Protein AF-0000000085153226 (afdb_homodimer)

Sequence (280 aa):
MKKEAVIQSPGSHDGCVVCGRNNPFSLGLQFYSTGAEGVEGSFVGGPHLQGYAGILHGGVISAVLDSAMVHCLLQRNIKAVTADLRVRFLHSIPCSSQVTIRAWLTCAVSTLYEVKAEAWVDGRRMAKAQAKFMQSEDVEMKKEAVIQSPGSHDGCVVCGRNNPFSLGLQFYSTGAEGVEGSFVGGPHLQGYAGILHGGVISAVLDSAMVHCLLQRNIKAVTADLRVRFLHSIPCSSQVTIRAWLTCAVSTLYEVKAEAWVDGRRMAKAQAKFMQSEDVE

Foldseek 3Di:
DPQADWQDDDPLCCCPQDCHVPHPNRQNWIWTDPDLWKIKTKGAFAQVQPDPGQFGDVVVVQVNQVVRQQSSQVSVVFHWDWDDKDKDFQATDGRGFIKMKMKGWDDDDPQKTKMKMFIDTPRDTGMIMITIIGGDPPRD/DPQADWQDDDPLCCCPQDCHVPHPNRQNWIWGDPDLWKIKTKGQFAQVQPDPGQFGDVVVVQVNQVVRQQSSQVSVVFHWDWDDKDKDFQATDGRGFIKMKMKGWDDDDPQKTKMKMFIDTPRDTGMIMITIIGGDPPRD

Radius of gyration: 17.61 Å; Cα contacts (8 Å, |Δi|>4): 777; chains: 2; bounding box: 39×53×43 Å

pLDDT: mean 95.32, std 8.75, range [38.5, 98.94]

Nearest PDB structures (foldseek):
  2ov9-assembly1_A  TM=8.738E-01  e=1.834E-08  Rhodococcus jostii RHA1
  2ov9-assembly2_D  TM=8.591E-01  e=1.457E-08  Rhodococcus jostii RHA1
  4zrb-assembly1_D  TM=9.465E-01  e=1.374E-07  Streptococcus pneumoniae TIGR4
  4xy6-assembly1_A  TM=9.403E-01  e=1.455E-07  Streptococcus pneumoniae TIGR4
  4xy5-assembly1_A  TM=9.430E-01  e=3.256E-07  Streptococcus pneumoniae TIGR4

InterPro domains:
  IPR006683 Thioesterase domain [PF03061] (54-125)
  IPR029069 HotDog domain superfamily [SSF54637] (12-135)
  IPR052365 THEM4/THEM5 acyl-CoA thioesterase [PTHR12418] (31-106)

Organism: Desulfotalea psychrophila (strain LSv54 / DSM 12343) (NCBI:txid177439)

Solvent-accessible surface area (backbone atoms only — not comparable to full-atom values): 13791 Å² total; per-residue (Å²): 123,83,81,44,63,70,54,76,72,59,76,27,31,31,39,5,29,50,52,6,83,71,22,94,73,23,70,55,44,57,42,22,38,70,55,95,42,25,25,36,33,57,50,65,54,34,66,65,45,8,29,44,60,61,23,44,18,67,25,56,55,48,26,54,44,50,50,39,33,50,48,35,35,38,71,70,74,42,52,61,44,70,39,34,42,35,40,38,43,72,48,88,46,52,11,84,37,58,37,38,37,40,14,33,62,75,43,78,54,94,56,39,34,34,31,32,26,39,34,30,45,92,90,38,77,28,31,39,36,43,33,36,28,35,58,36,89,80,71,84,124,84,86,46,61,70,54,75,73,57,77,28,31,31,39,5,30,51,51,6,81,72,23,93,72,23,70,54,43,56,42,22,42,70,55,95,42,27,25,36,31,55,51,66,54,34,65,64,44,8,29,44,59,60,23,44,19,68,24,55,56,48,26,54,43,50,49,39,34,49,46,35,35,39,72,70,74,42,51,62,44,69,38,34,41,35,38,38,43,73,45,89,46,52,12,84,37,59,38,38,38,39,13,32,62,76,44,79,54,93,56,39,33,33,30,32,24,38,33,30,43,93,90,36,78,28,32,39,35,41,32,35,29,35,60,37,87,80,70,84

Structure (mmCIF, N/CA/C/O backbone):
data_AF-0000000085153226-model_v1
#
loop_
_entity.id
_entity.type
_entity.pdbx_description
1 polymer 'Acyl-coenzyme A thioesterase THEM4'
#
loop_
_atom_site.group_PDB
_atom_site.id
_atom_site.type_symbol
_atom_site.label_atom_id
_atom_site.label_alt_id
_atom_site.label_comp_id
_atom_site.label_asym_id
_atom_site.label_entity_id
_atom_site.label_seq_id
_atom_site.pdbx_PDB_ins_code
_atom_site.Cartn_x
_atom_site.Cartn_y
_atom_site.Cartn_z
_atom_site.occupancy
_atom_site.B_iso_or_equiv
_atom_site.auth_seq_id
_atom_site.auth_comp_id
_atom_site.auth_asym_id
_atom_site.auth_atom_id
_atom_site.pdbx_PDB_model_num
ATOM 1 N N . MET A 1 1 ? -13.977 -24.734 -7.316 1 38.91 1 MET A N 1
ATOM 2 C CA . MET A 1 1 ? -12.844 -24.516 -8.211 1 38.91 1 MET A CA 1
ATOM 3 C C . MET A 1 1 ? -11.578 -25.156 -7.645 1 38.91 1 MET A C 1
ATOM 5 O O . MET A 1 1 ? -11.281 -25 -6.457 1 38.91 1 MET A O 1
ATOM 9 N N . LYS A 1 2 ? -11.109 -26.219 -8.211 1 46.66 2 LYS A N 1
ATOM 10 C CA . LYS A 1 2 ? -10.062 -27.078 -7.652 1 46.66 2 LYS A CA 1
ATOM 11 C C . LYS A 1 2 ? -8.93 -26.234 -7.066 1 46.66 2 LYS A C 1
ATOM 13 O O . LYS A 1 2 ? -8.352 -25.391 -7.754 1 46.66 2 LYS A O 1
ATOM 18 N N . LYS A 1 3 ? -9.008 -25.781 -5.863 1 52.72 3 LYS A N 1
ATOM 19 C CA . LYS A 1 3 ? -7.957 -25.047 -5.148 1 52.72 3 LYS A CA 1
ATOM 20 C C . LYS A 1 3 ? -6.59 -25.688 -5.391 1 52.72 3 LYS A C 1
ATOM 22 O O . LYS A 1 3 ? -6.34 -26.812 -4.969 1 52.72 3 LYS A O 1
ATOM 27 N N . GLU A 1 4 ? -5.918 -25.375 -6.734 1 64.19 4 GLU A N 1
ATOM 28 C CA . GLU A 1 4 ? -4.594 -25.875 -7.078 1 64.19 4 GLU A CA 1
ATOM 29 C C . GLU A 1 4 ? -3.584 -25.578 -5.973 1 64.19 4 GLU A C 1
ATOM 31 O O . GLU A 1 4 ? -3.926 -24.953 -4.969 1 64.19 4 GLU A O 1
ATOM 36 N N . ALA A 1 5 ? -2.281 -26.031 -6.223 1 83.56 5 ALA A N 1
ATOM 37 C CA . ALA A 1 5 ? -1.059 -26.109 -5.426 1 83.56 5 ALA A CA 1
ATOM 38 C C . ALA A 1 5 ? -0.642 -24.719 -4.934 1 83.56 5 ALA A C 1
ATOM 40 O O . ALA A 1 5 ? -0.775 -23.734 -5.66 1 83.56 5 ALA A O 1
ATOM 41 N N . VAL A 1 6 ? -0.486 -24.641 -3.639 1 91.94 6 VAL A N 1
ATOM 42 C CA . VAL A 1 6 ? 0.102 -23.438 -3.059 1 91.94 6 VAL A CA 1
ATOM 43 C C . VAL A 1 6 ? 1.357 -23.047 -3.836 1 91.94 6 VAL A C 1
ATOM 45 O O . VAL A 1 6 ? 2.17 -23.906 -4.188 1 91.94 6 VAL A O 1
ATOM 48 N N . ILE A 1 7 ? 1.417 -21.812 -4.199 1 94 7 ILE A N 1
ATOM 49 C CA . ILE A 1 7 ? 2.625 -21.297 -4.84 1 94 7 ILE A CA 1
ATOM 50 C C . ILE A 1 7 ? 3.73 -21.141 -3.799 1 94 7 ILE A C 1
ATOM 52 O O . ILE A 1 7 ? 3.549 -20.453 -2.787 1 94 7 ILE A O 1
ATOM 56 N N . GLN A 1 8 ? 4.855 -21.703 -4.066 1 90.06 8 GLN A N 1
ATOM 57 C CA . GLN A 1 8 ? 5.988 -21.594 -3.148 1 90.06 8 GLN A CA 1
ATOM 58 C C . GLN A 1 8 ? 6.801 -20.328 -3.43 1 90.06 8 GLN A C 1
ATOM 60 O O . GLN A 1 8 ? 7.375 -20.188 -4.512 1 90.06 8 GLN A O 1
ATOM 65 N N . SER A 1 9 ? 6.789 -19.484 -2.438 1 91.31 9 SER A N 1
ATOM 66 C CA . SER A 1 9 ? 7.641 -18.312 -2.574 1 91.31 9 SER A CA 1
ATOM 67 C C . SER A 1 9 ? 9.102 -18.656 -2.287 1 91.31 9 SER A C 1
ATOM 69 O O . SER A 1 9 ? 9.391 -19.531 -1.473 1 91.31 9 SER A O 1
ATOM 71 N N . PRO A 1 10 ? 9.992 -18.031 -3.002 1 93 10 PRO A N 1
ATOM 72 C CA . PRO A 1 10 ? 11.406 -18.297 -2.727 1 93 10 PRO A CA 1
ATOM 73 C C . PRO A 1 10 ? 11.812 -17.875 -1.315 1 93 10 PRO A C 1
ATOM 75 O O . PRO A 1 10 ? 11.055 -17.188 -0.624 1 93 10 PRO A O 1
ATOM 78 N N . GLY A 1 11 ? 13.016 -18.312 -0.949 1 94.62 11 GLY A N 1
ATOM 79 C CA . GLY A 1 11 ? 13.539 -18 0.367 1 94.62 11 GLY A CA 1
ATOM 80 C C . GLY A 1 11 ? 13.625 -16.5 0.628 1 94.62 11 GLY A C 1
ATOM 81 O O . GLY A 1 11 ? 13.5 -16.062 1.771 1 94.62 11 GLY A O 1
ATOM 82 N N . SER A 1 12 ? 13.766 -15.766 -0.422 1 95.75 12 SER A N 1
ATOM 83 C CA . SER A 1 12 ? 13.891 -14.312 -0.309 1 95.75 12 SER A CA 1
ATOM 84 C C . SER A 1 12 ? 12.602 -13.688 0.226 1 95.75 12 SER A C 1
ATOM 86 O O . SER A 1 12 ? 12.594 -12.531 0.638 1 95.75 12 SER A O 1
ATOM 88 N N . HIS A 1 13 ? 11.516 -14.445 0.254 1 97.19 13 HIS A N 1
ATOM 89 C CA . HIS A 1 13 ? 10.25 -13.945 0.788 1 97.19 13 HIS A CA 1
ATOM 90 C C . HIS A 1 13 ? 9.992 -14.492 2.188 1 97.19 13 HIS A C 1
ATOM 92 O O . HIS A 1 13 ? 8.93 -14.258 2.766 1 97.19 13 HIS A O 1
ATOM 98 N N . ASP A 1 14 ? 10.93 -15.211 2.809 1 97.31 14 ASP A N 1
ATOM 99 C CA . ASP A 1 14 ? 10.703 -15.828 4.109 1 97.31 14 ASP A CA 1
ATOM 100 C C . ASP A 1 14 ? 10.336 -14.781 5.16 1 97.31 14 ASP A C 1
ATOM 102 O O . ASP A 1 14 ? 9.539 -15.055 6.062 1 97.31 14 ASP A O 1
ATOM 106 N N . GLY A 1 15 ? 10.875 -13.617 5.016 1 98 15 GLY A N 1
ATOM 107 C CA . GLY A 1 15 ? 10.609 -12.547 5.973 1 98 15 GLY A CA 1
ATOM 108 C C . GLY A 1 15 ? 9.594 -11.539 5.48 1 98 15 GLY A C 1
ATOM 109 O O . GLY A 1 15 ? 9.398 -10.5 6.102 1 98 15 GLY A O 1
ATOM 110 N N . CYS A 1 16 ? 8.883 -11.82 4.434 1 98.44 16 CYS A N 1
ATOM 111 C CA . CYS A 1 16 ? 7.957 -10.883 3.805 1 98.44 16 CYS A CA 1
ATOM 112 C C . CYS A 1 16 ? 6.801 -10.547 4.738 1 98.44 16 CYS A C 1
ATOM 114 O O . CYS A 1 16 ? 6.215 -11.438 5.355 1 98.44 16 CYS A O 1
ATOM 116 N N . VAL A 1 17 ? 6.414 -9.328 4.75 1 98.38 17 VAL A N 1
ATOM 117 C CA . VAL A 1 17 ? 5.387 -8.836 5.664 1 98.38 17 VAL A CA 1
ATOM 118 C C . VAL A 1 17 ? 4.016 -9.336 5.215 1 98.38 17 VAL A C 1
ATOM 120 O O . VAL A 1 17 ? 3.061 -9.336 5.996 1 98.38 17 VAL A O 1
ATOM 123 N N . VAL A 1 18 ? 3.867 -9.797 3.969 1 98.38 18 VAL A N 1
ATOM 124 C CA . VAL A 1 18 ? 2.557 -10.219 3.482 1 98.38 18 VAL A CA 1
ATOM 125 C C . VAL A 1 18 ? 2.488 -11.742 3.438 1 98.38 18 VAL A C 1
ATOM 127 O O . VAL A 1 18 ? 1.522 -12.344 3.918 1 98.38 18 VAL A O 1
ATOM 130 N N . CYS A 1 19 ? 3.588 -12.398 3.045 1 98.06 19 CYS A N 1
ATOM 131 C CA . CYS A 1 19 ? 3.494 -13.828 2.783 1 98.06 19 CYS A CA 1
ATOM 132 C C . CYS A 1 19 ? 4.578 -14.594 3.535 1 98.06 19 CYS A C 1
ATOM 134 O O . CYS A 1 19 ? 4.703 -15.805 3.389 1 98.06 19 CYS A O 1
ATOM 136 N N . GLY A 1 20 ? 5.34 -13.945 4.285 1 97.62 20 GLY A N 1
ATOM 137 C CA . GLY A 1 20 ? 6.516 -14.555 4.883 1 97.62 20 GLY A CA 1
ATOM 138 C C . GLY A 1 20 ? 6.184 -15.641 5.891 1 97.62 20 GLY A C 1
ATOM 139 O O . GLY A 1 20 ? 5.297 -15.461 6.727 1 97.62 20 GLY A O 1
ATOM 140 N N . ARG A 1 21 ? 6.938 -16.703 5.82 1 95.56 21 ARG A N 1
ATOM 141 C CA . ARG A 1 21 ? 6.734 -17.828 6.719 1 95.56 21 ARG A CA 1
ATOM 142 C C . ARG A 1 21 ? 7.492 -17.641 8.023 1 95.56 21 ARG A C 1
ATOM 144 O O . ARG A 1 21 ? 7.145 -18.234 9.047 1 95.56 21 ARG A O 1
ATOM 151 N N . ASN A 1 22 ? 8.484 -16.781 8.008 1 96.69 22 ASN A N 1
ATOM 152 C CA . ASN A 1 22 ? 9.344 -16.594 9.172 1 96.69 22 ASN A CA 1
ATOM 153 C C . ASN A 1 22 ? 9.219 -15.188 9.742 1 96.69 22 ASN A C 1
ATOM 155 O O . ASN A 1 22 ? 10.117 -14.719 10.445 1 96.69 22 ASN A O 1
ATOM 159 N N . ASN A 1 23 ? 8.227 -14.508 9.383 1 97.44 23 ASN A N 1
ATOM 160 C CA . ASN A 1 23 ? 7.934 -13.18 9.898 1 97.44 23 ASN A CA 1
ATOM 161 C C . ASN A 1 23 ? 6.719 -13.188 10.82 1 97.44 23 ASN A C 1
ATOM 163 O O . ASN A 1 23 ? 5.59 -13.375 10.367 1 97.44 23 ASN A O 1
ATOM 167 N N . PRO A 1 24 ? 6.918 -12.984 12.102 1 95.25 24 PRO A N 1
ATOM 168 C CA . PRO A 1 24 ? 5.785 -13.047 13.023 1 95.25 24 PRO A CA 1
ATOM 169 C C . PRO A 1 24 ? 4.77 -11.93 12.789 1 95.25 24 PRO A C 1
ATOM 171 O O . PRO A 1 24 ? 3.625 -12.031 13.234 1 95.25 24 PRO A O 1
ATOM 174 N N . PHE A 1 25 ? 5.102 -10.93 12.016 1 94.25 25 PHE A N 1
ATOM 175 C CA . PHE A 1 25 ? 4.203 -9.812 11.758 1 94.25 25 PHE A CA 1
ATOM 176 C C . PHE A 1 25 ? 3.564 -9.945 10.383 1 94.25 25 PHE A C 1
ATOM 178 O O . PHE A 1 25 ? 2.812 -9.062 9.953 1 94.25 25 PHE A O 1
ATOM 185 N N . SER A 1 26 ? 3.906 -11.086 9.727 1 97.62 26 SER A N 1
ATOM 186 C CA . SER A 1 26 ? 3.367 -11.305 8.383 1 97.62 2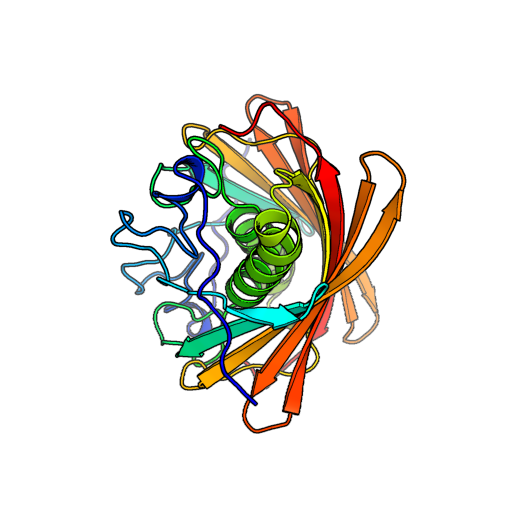6 SER A CA 1
ATOM 187 C C . SER A 1 26 ? 1.862 -11.539 8.43 1 97.62 26 SER A C 1
ATOM 189 O O . SER A 1 26 ? 1.341 -12.094 9.398 1 97.62 26 SER A O 1
ATOM 191 N N . LEU A 1 27 ? 1.196 -11.102 7.363 1 96.62 27 LEU A N 1
ATOM 192 C CA . LEU A 1 27 ? -0.212 -11.453 7.211 1 96.62 27 LEU A CA 1
ATOM 193 C C . LEU A 1 27 ? -0.374 -12.953 6.973 1 96.62 27 LEU A C 1
ATOM 195 O O . LEU A 1 27 ? -1.479 -13.484 7.098 1 96.62 27 LEU A O 1
ATOM 199 N N . GLY A 1 28 ? 0.718 -13.617 6.566 1 95.81 28 GLY A N 1
ATOM 200 C CA . GLY A 1 28 ? 0.7 -15.055 6.363 1 95.81 28 GLY A CA 1
ATOM 201 C C . GLY A 1 28 ? -0.128 -15.477 5.168 1 95.81 28 GLY A C 1
ATOM 202 O O . GLY A 1 28 ? -0.647 -16.594 5.129 1 95.81 28 GLY A O 1
ATOM 203 N N . LEU A 1 29 ? -0.244 -14.625 4.215 1 97.06 29 LEU A N 1
ATOM 204 C CA . LEU A 1 29 ? -1.081 -14.914 3.057 1 97.06 29 LEU A CA 1
ATOM 205 C C . LEU A 1 29 ? -0.446 -15.992 2.182 1 97.06 29 LEU A C 1
ATOM 207 O O . LEU A 1 29 ? 0.767 -15.977 1.957 1 97.06 29 LEU A O 1
ATOM 211 N N . GLN A 1 30 ? -1.273 -16.875 1.833 1 97.19 30 GLN A N 1
ATOM 212 C CA . GLN A 1 30 ? -0.892 -17.891 0.851 1 97.19 30 GLN A CA 1
ATOM 213 C C . GLN A 1 30 ? -1.653 -17.703 -0.458 1 97.19 30 GLN A C 1
ATOM 215 O O . GLN A 1 30 ? -2.842 -17.375 -0.449 1 97.19 30 GLN A O 1
ATOM 220 N N . PHE A 1 31 ? -0.925 -17.922 -1.526 1 97.81 31 PHE A N 1
ATOM 221 C CA . PHE A 1 31 ? -1.547 -17.812 -2.84 1 97.81 31 PHE A CA 1
ATOM 222 C C . PHE A 1 31 ? -1.532 -19.156 -3.559 1 97.81 31 PHE A C 1
ATOM 224 O O . PHE A 1 31 ? -0.567 -19.922 -3.447 1 97.81 31 PHE A O 1
ATOM 231 N N . TYR A 1 32 ? -2.615 -19.344 -4.277 1 97.88 32 TYR A N 1
ATOM 232 C CA . TYR A 1 32 ? -2.82 -20.594 -5.012 1 97.88 32 TYR A CA 1
ATOM 233 C C . TYR A 1 32 ? -2.934 -20.328 -6.508 1 97.88 32 TYR A C 1
ATOM 235 O O . TYR A 1 32 ? -3.555 -19.344 -6.926 1 97.88 32 TYR A O 1
ATOM 243 N N . SER A 1 33 ? -2.396 -21.312 -7.223 1 97.19 33 SER A N 1
ATOM 244 C CA . SER A 1 33 ? -2.516 -21.203 -8.672 1 97.19 33 SER A CA 1
ATOM 245 C C . SER A 1 33 ? -3.947 -21.453 -9.133 1 97.19 33 SER A C 1
ATOM 247 O O . SER A 1 33 ? -4.598 -22.391 -8.656 1 97.19 33 SER A O 1
ATOM 249 N N . THR A 1 34 ? -4.469 -20.562 -10.023 1 95.5 34 THR A N 1
ATOM 250 C CA . THR A 1 34 ? -5.789 -20.766 -10.609 1 95.5 34 THR A CA 1
ATOM 251 C C . THR A 1 34 ? -5.672 -21.062 -12.109 1 95.5 34 THR A C 1
ATOM 253 O O . THR A 1 34 ? -6.641 -20.906 -12.852 1 95.5 34 THR A O 1
ATOM 256 N N . GLY A 1 35 ? -4.637 -21.5 -12.523 1 89.06 35 GLY A N 1
ATOM 257 C CA . GLY A 1 35 ? -4.25 -21.734 -13.906 1 89.06 35 GLY A CA 1
ATOM 258 C C . GLY A 1 35 ? -2.926 -21.094 -14.273 1 89.06 35 GLY A C 1
ATOM 259 O O . GLY A 1 35 ? -2.24 -20.531 -13.406 1 89.06 35 GLY A O 1
ATOM 260 N N . ALA A 1 36 ? -2.607 -21.062 -15.547 1 80.94 36 ALA A N 1
ATOM 261 C CA . ALA A 1 36 ? -1.276 -20.656 -15.984 1 80.94 36 ALA A CA 1
ATOM 262 C C . ALA A 1 36 ? -1.043 -19.172 -15.703 1 80.94 36 ALA A C 1
ATOM 264 O O . ALA A 1 36 ? 0.092 -18.75 -15.461 1 80.94 36 ALA A O 1
ATOM 265 N N . GLU A 1 37 ? -2.123 -18.406 -15.594 1 86.88 37 GLU A N 1
ATOM 266 C CA . GLU A 1 37 ? -1.862 -16.969 -15.531 1 86.88 37 GLU A CA 1
ATOM 267 C C . GLU A 1 37 ? -2.371 -16.375 -14.219 1 86.88 37 GLU A C 1
ATOM 269 O O . GLU A 1 37 ? -2.135 -15.195 -13.938 1 86.88 37 GLU A O 1
ATOM 274 N N . GLY A 1 38 ? -3.031 -17.219 -13.445 1 96.06 38 GLY A N 1
ATOM 275 C CA . GLY A 1 38 ? -3.756 -16.578 -12.367 1 96.06 38 GLY A CA 1
ATOM 276 C C . GLY A 1 38 ? -3.422 -17.141 -11 1 96.06 38 GLY A C 1
ATOM 277 O O . GLY A 1 38 ? -2.918 -18.266 -10.891 1 96.06 38 GLY A O 1
ATOM 278 N N . VAL A 1 39 ? -3.625 -16.312 -9.961 1 98.19 39 VAL A N 1
ATOM 279 C CA . VAL A 1 39 ? -3.48 -16.75 -8.57 1 98.19 39 VAL A CA 1
ATOM 280 C C . VAL A 1 39 ? -4.648 -16.219 -7.742 1 98.19 39 VAL A C 1
ATOM 282 O O . VAL A 1 39 ? -5.34 -15.281 -8.156 1 98.19 39 VAL A O 1
ATOM 285 N N . GLU A 1 40 ? -4.82 -16.875 -6.652 1 98.44 40 GLU A N 1
ATOM 286 C CA . GLU A 1 40 ? -5.848 -16.453 -5.707 1 98.44 40 GLU A CA 1
ATOM 287 C C . GLU A 1 40 ? -5.398 -16.672 -4.266 1 98.44 40 GLU A C 1
ATOM 289 O O . GLU A 1 40 ? -4.68 -17.641 -3.977 1 98.44 40 GLU A O 1
ATOM 294 N N . GLY A 1 41 ? -5.727 -15.812 -3.414 1 98.12 41 GLY A N 1
ATOM 295 C CA . GLY A 1 41 ? -5.543 -15.914 -1.975 1 98.12 41 GLY A CA 1
ATOM 296 C C . GLY A 1 41 ? -6.645 -15.227 -1.185 1 98.12 41 GLY A C 1
ATOM 297 O O . GLY A 1 41 ? -7.504 -14.562 -1.761 1 98.12 41 GLY A O 1
ATOM 298 N N . SER A 1 42 ? -6.629 -15.484 0.113 1 98.06 42 SER A N 1
ATOM 299 C CA . SER A 1 42 ? -7.609 -14.828 0.973 1 98.06 42 SER A CA 1
ATOM 300 C C . SER A 1 42 ? -7.039 -14.57 2.363 1 98.06 42 SER A C 1
ATOM 302 O O . SER A 1 42 ? -6.078 -15.227 2.779 1 98.06 42 SER A O 1
ATOM 304 N N . PHE A 1 43 ? -7.598 -13.555 2.986 1 97.69 43 PHE A N 1
ATOM 305 C CA . PHE A 1 43 ? -7.25 -13.258 4.371 1 97.69 43 PHE A CA 1
ATOM 306 C C . PHE A 1 43 ? -8.422 -12.609 5.098 1 97.69 43 PHE A C 1
ATOM 308 O O . PHE A 1 43 ? -9.359 -12.125 4.461 1 97.69 43 PHE A O 1
ATOM 315 N N . VAL A 1 44 ? -8.398 -12.656 6.367 1 97 44 VAL A N 1
ATOM 316 C CA . VAL A 1 44 ? -9.352 -11.945 7.211 1 97 44 VAL A CA 1
ATOM 317 C C . VAL A 1 44 ? -8.703 -10.672 7.75 1 97 44 VAL A C 1
ATOM 319 O O . VAL A 1 44 ? -7.602 -10.711 8.297 1 97 44 VAL A O 1
ATOM 322 N N . GLY A 1 45 ? -9.453 -9.633 7.527 1 96.5 45 GLY A N 1
ATOM 323 C CA . GLY A 1 45 ? -8.93 -8.391 8.07 1 96.5 45 GLY A CA 1
ATOM 324 C C . GLY A 1 45 ? -8.82 -8.398 9.586 1 96.5 45 GLY A C 1
ATOM 325 O O . GLY A 1 45 ? -8.68 -9.461 10.195 1 96.5 45 GLY A O 1
ATOM 326 N N . GLY A 1 46 ? -8.719 -7.281 10.172 1 96.75 46 GLY A N 1
ATOM 327 C CA . GLY A 1 46 ? -8.609 -7.062 11.609 1 96.75 46 GLY A CA 1
ATOM 328 C C . GLY A 1 46 ? -8.43 -5.605 11.977 1 96.75 46 GLY A C 1
ATOM 329 O O . GLY A 1 46 ? -7.949 -4.809 11.172 1 96.75 46 GLY A O 1
ATOM 330 N N . PRO A 1 47 ? -8.836 -5.297 13.227 1 96.88 47 PRO A N 1
ATOM 331 C CA . PRO A 1 47 ? -8.734 -3.898 13.641 1 96.88 47 PRO A CA 1
ATOM 332 C C . PRO A 1 47 ? -7.305 -3.373 13.609 1 96.88 47 PRO A C 1
ATOM 334 O O . PRO A 1 47 ? -7.086 -2.17 13.438 1 96.88 47 PRO A O 1
ATOM 337 N N . HIS A 1 48 ? -6.367 -4.289 13.703 1 97 48 HIS A N 1
ATOM 338 C CA . HIS A 1 48 ? -4.969 -3.885 13.727 1 97 48 HIS A CA 1
ATOM 339 C C . HIS A 1 48 ? -4.5 -3.455 12.336 1 97 48 HIS A C 1
ATOM 341 O O . HIS A 1 48 ? -3.391 -2.941 12.188 1 97 48 HIS A O 1
ATOM 347 N N . LEU A 1 49 ? -5.316 -3.641 11.32 1 98.25 49 LEU A N 1
ATOM 348 C CA . LEU A 1 49 ? -4.973 -3.312 9.945 1 98.25 49 LEU A CA 1
ATOM 349 C C . LEU A 1 49 ? -5.77 -2.109 9.453 1 98.25 49 LEU A C 1
ATOM 351 O O . LEU A 1 49 ? -5.758 -1.792 8.258 1 98.25 49 LEU A O 1
ATOM 355 N N . GLN A 1 50 ? -6.465 -1.407 10.375 1 98.25 50 GLN A N 1
ATOM 356 C CA . GLN A 1 50 ? -7.406 -0.366 9.977 1 98.25 50 GLN A CA 1
ATOM 357 C C . GLN A 1 50 ? -6.68 0.94 9.664 1 98.25 50 GLN A C 1
ATOM 359 O O . GLN A 1 50 ? -5.555 1.152 10.109 1 98.25 50 GLN A O 1
ATOM 364 N N . GLY A 1 51 ? -7.309 1.721 8.727 1 97.75 51 GLY A N 1
ATOM 365 C CA . GLY A 1 51 ? -7 3.133 8.57 1 97.75 51 GLY A CA 1
ATOM 366 C C . GLY A 1 51 ? -7.898 4.035 9.391 1 97.75 51 GLY A C 1
ATOM 367 O O . GLY A 1 51 ? -7.555 4.41 10.516 1 97.75 51 GLY A O 1
ATOM 368 N N . TYR A 1 52 ? -9.062 4.289 8.867 1 97.44 52 TYR A N 1
ATOM 369 C CA . TYR A 1 52 ? -10.141 4.828 9.688 1 97.44 52 TYR A CA 1
ATOM 370 C C . TYR A 1 52 ? -10.781 3.734 10.539 1 97.44 52 TYR A C 1
ATOM 372 O O . TYR A 1 52 ? -10.609 2.545 10.258 1 97.44 52 TYR A O 1
ATOM 380 N N . ALA A 1 53 ? -11.5 4.125 11.516 1 96.69 53 ALA A N 1
ATOM 381 C CA . ALA A 1 53 ? -12.125 3.178 12.438 1 96.69 53 ALA A CA 1
ATOM 382 C C . ALA A 1 53 ? -13 2.178 11.68 1 96.69 53 ALA A C 1
ATOM 384 O O . ALA A 1 53 ? -13.938 2.566 10.984 1 96.69 53 ALA A O 1
ATOM 385 N N . GLY A 1 54 ? -12.57 0.955 11.734 1 97 54 GLY A N 1
ATOM 386 C CA . GLY A 1 54 ? -13.398 -0.134 11.25 1 97 54 GLY A CA 1
ATOM 387 C C . GLY A 1 54 ? -13.172 -0.444 9.781 1 97 54 GLY A C 1
ATOM 388 O O . GLY A 1 54 ? -13.742 -1.4 9.25 1 97 54 GLY A O 1
ATOM 389 N N . ILE A 1 55 ? -12.32 0.327 9.133 1 97.25 55 ILE A N 1
ATOM 390 C CA . ILE A 1 55 ? -12.086 0.175 7.699 1 97.25 55 ILE A CA 1
ATOM 391 C C . ILE A 1 55 ? -10.609 -0.156 7.453 1 97.25 55 ILE A C 1
ATOM 393 O O . ILE A 1 55 ? -9.727 0.465 8.047 1 97.25 55 ILE A O 1
ATOM 397 N N . LEU A 1 56 ? -10.391 -1.167 6.547 1 98.31 56 LEU A N 1
ATOM 398 C CA . LEU A 1 56 ? -9.008 -1.526 6.234 1 98.31 56 LEU A CA 1
ATOM 399 C C . LEU A 1 56 ? -8.258 -0.34 5.637 1 98.31 56 LEU A C 1
ATOM 401 O O . LEU A 1 56 ? -8.812 0.395 4.812 1 98.31 56 LEU A O 1
ATOM 405 N N . HIS A 1 57 ? -7.043 -0.17 6.074 1 98.56 57 HIS A N 1
ATOM 406 C CA . HIS A 1 57 ? -6.199 0.854 5.465 1 98.56 57 HIS A CA 1
ATOM 407 C C . HIS A 1 57 ? -5.977 0.573 3.982 1 98.56 57 HIS A C 1
ATOM 409 O O . HIS A 1 57 ? -5.672 -0.559 3.602 1 98.56 57 HIS A O 1
ATOM 415 N N . GLY A 1 58 ? -6.039 1.582 3.146 1 97.94 58 GLY A N 1
ATOM 416 C CA . GLY A 1 58 ? -5.777 1.417 1.726 1 97.94 58 GLY A CA 1
ATOM 417 C C . GLY A 1 58 ? -4.41 0.829 1.436 1 97.94 58 GLY A C 1
ATOM 418 O O . GLY A 1 58 ? -4.23 0.12 0.443 1 97.94 58 GLY A O 1
ATOM 419 N N . GLY A 1 59 ? -3.455 1.142 2.264 1 98.06 59 GLY A N 1
ATOM 420 C CA . GLY A 1 59 ? -2.119 0.583 2.129 1 98.06 59 GLY A CA 1
ATOM 421 C C . GLY A 1 59 ? -2.08 -0.923 2.312 1 98.06 59 GLY A C 1
ATOM 422 O O . GLY A 1 59 ? -1.291 -1.612 1.664 1 98.06 59 GLY A O 1
ATOM 423 N N . VAL A 1 60 ? -2.885 -1.437 3.211 1 98.19 60 VAL A N 1
ATOM 424 C CA . VAL A 1 60 ? -2.984 -2.879 3.414 1 98.19 60 VAL A CA 1
ATOM 425 C C . VAL A 1 60 ? -3.562 -3.537 2.164 1 98.19 60 VAL A C 1
ATOM 427 O O . VAL A 1 60 ? -3.023 -4.531 1.673 1 98.19 60 VAL A O 1
ATOM 430 N N . ILE A 1 61 ? -4.621 -2.943 1.649 1 98.75 61 ILE A N 1
ATOM 431 C CA . ILE A 1 61 ? -5.242 -3.441 0.428 1 98.75 61 ILE A CA 1
ATOM 432 C C . ILE A 1 61 ? -4.23 -3.414 -0.716 1 98.75 61 ILE A C 1
ATOM 434 O O . ILE A 1 61 ? -4.098 -4.391 -1.457 1 98.75 61 ILE A O 1
ATOM 438 N N . SER A 1 62 ? -3.479 -2.33 -0.842 1 98.88 62 SER A N 1
ATOM 439 C CA . SER A 1 62 ? -2.451 -2.201 -1.872 1 98.88 62 SER A CA 1
ATOM 440 C C . SER A 1 62 ? -1.389 -3.285 -1.731 1 98.88 62 SER A C 1
ATOM 442 O O . SER A 1 62 ? -0.959 -3.873 -2.727 1 98.88 62 SER A O 1
ATOM 444 N N . ALA A 1 63 ? -0.973 -3.549 -0.507 1 98.75 63 ALA A N 1
ATOM 445 C CA . ALA A 1 63 ? 0.078 -4.527 -0.244 1 98.75 63 ALA A CA 1
ATOM 446 C C . ALA A 1 63 ? -0.358 -5.93 -0.667 1 98.75 63 ALA A C 1
ATOM 448 O O . ALA A 1 63 ? 0.412 -6.664 -1.29 1 98.75 63 ALA A O 1
ATOM 449 N N . VAL A 1 64 ? -1.593 -6.301 -0.332 1 98.75 64 VAL A N 1
ATOM 450 C CA . VAL A 1 64 ? -2.066 -7.648 -0.63 1 98.75 64 VAL A CA 1
ATOM 451 C C . VAL A 1 64 ? -2.275 -7.801 -2.135 1 98.75 64 VAL A C 1
ATOM 453 O O . VAL A 1 64 ? -1.97 -8.852 -2.707 1 98.75 64 VAL A O 1
ATOM 456 N N . LEU A 1 65 ? -2.785 -6.727 -2.771 1 98.88 65 LEU A N 1
ATOM 457 C CA . LEU A 1 65 ? -2.918 -6.746 -4.227 1 98.88 65 LEU A CA 1
ATOM 458 C C . LEU A 1 65 ? -1.557 -6.891 -4.895 1 98.88 65 LEU A C 1
ATOM 460 O O . LEU A 1 65 ? -1.393 -7.707 -5.809 1 98.88 65 LEU A O 1
ATOM 464 N N . ASP A 1 66 ? -0.61 -6.113 -4.445 1 98.88 66 ASP A N 1
ATOM 465 C CA . ASP A 1 66 ? 0.756 -6.188 -4.953 1 98.88 66 ASP A CA 1
ATOM 466 C C . ASP A 1 66 ? 1.326 -7.598 -4.789 1 98.88 66 ASP A C 1
ATOM 468 O O . ASP A 1 66 ? 1.907 -8.148 -5.723 1 98.88 66 ASP A O 1
ATOM 472 N N . SER A 1 67 ? 1.144 -8.172 -3.643 1 98.62 67 SER A N 1
ATOM 473 C CA . SER A 1 67 ? 1.662 -9.508 -3.355 1 98.62 67 SER A CA 1
ATOM 474 C C . SER A 1 67 ? 1.041 -10.555 -4.277 1 98.62 67 SER A C 1
ATOM 476 O O . SER A 1 67 ? 1.734 -11.445 -4.77 1 98.62 67 SER A O 1
ATOM 478 N N . ALA A 1 68 ? -0.289 -10.477 -4.508 1 98.62 68 ALA A N 1
ATOM 479 C CA . ALA A 1 68 ? -0.936 -11.406 -5.43 1 98.62 68 ALA A CA 1
ATOM 480 C C . ALA A 1 68 ? -0.332 -11.297 -6.828 1 98.62 68 ALA A C 1
ATOM 482 O O . ALA A 1 68 ? -0.063 -12.312 -7.473 1 98.62 68 ALA A O 1
ATOM 483 N N . MET A 1 69 ? -0.106 -10.078 -7.219 1 98.69 69 MET A N 1
ATOM 484 C CA . MET A 1 69 ? 0.426 -9.867 -8.562 1 98.69 69 MET A CA 1
ATOM 485 C C . MET A 1 69 ? 1.849 -10.406 -8.672 1 98.69 69 MET A C 1
ATOM 487 O O . MET A 1 69 ? 2.209 -11.008 -9.688 1 98.69 69 MET A O 1
ATOM 491 N N . VAL A 1 70 ? 2.674 -10.211 -7.66 1 97.81 70 VAL A N 1
ATOM 492 C CA . VAL A 1 70 ? 4.023 -10.758 -7.648 1 97.81 70 VAL A CA 1
ATOM 493 C C . VAL A 1 70 ? 3.965 -12.281 -7.734 1 97.81 70 VAL A C 1
ATOM 495 O O . VAL A 1 70 ? 4.777 -12.898 -8.422 1 97.81 70 VAL A O 1
ATOM 498 N N . HIS A 1 71 ? 3.008 -12.898 -7.09 1 97.81 71 HIS A N 1
ATOM 499 C CA . HIS A 1 71 ? 2.916 -14.352 -7.062 1 97.81 71 HIS A CA 1
ATOM 500 C C . HIS A 1 71 ? 2.496 -14.906 -8.422 1 97.81 71 HIS A C 1
ATOM 502 O O . HIS A 1 71 ? 2.758 -16.078 -8.727 1 97.81 71 HIS A O 1
ATOM 508 N N . CYS A 1 72 ? 1.8 -14.086 -9.25 1 97.25 72 CYS A N 1
ATOM 509 C CA . CYS A 1 72 ? 1.568 -14.477 -10.633 1 97.25 72 CYS A CA 1
ATOM 510 C C . CYS A 1 72 ? 2.885 -14.75 -11.352 1 97.25 72 CYS A C 1
ATOM 512 O O . CYS A 1 72 ? 2.969 -15.656 -12.18 1 97.25 72 CYS A O 1
ATOM 514 N N . LEU A 1 73 ? 3.832 -13.984 -10.977 1 96.94 73 LEU A N 1
ATOM 515 C CA . LEU A 1 73 ? 5.137 -14.102 -11.617 1 96.94 73 LEU A CA 1
ATOM 516 C C . LEU A 1 73 ? 5.973 -15.188 -10.953 1 96.94 73 LEU A C 1
ATOM 518 O O . LEU A 1 73 ? 6.652 -15.961 -11.633 1 96.94 73 LEU A O 1
ATOM 522 N N . LEU A 1 74 ? 5.863 -15.281 -9.633 1 95.75 74 LEU A N 1
ATOM 523 C CA . LEU A 1 74 ? 6.633 -16.281 -8.898 1 95.75 74 LEU A CA 1
ATOM 524 C C . LEU A 1 74 ? 6.242 -17.688 -9.328 1 95.75 74 LEU A C 1
ATOM 526 O O . LEU A 1 74 ? 7.094 -18.578 -9.391 1 95.75 74 LEU A O 1
ATOM 530 N N . GLN A 1 75 ? 4.98 -17.906 -9.648 1 95 75 GLN A N 1
ATOM 531 C CA . GLN A 1 75 ? 4.562 -19.25 -10.047 1 95 75 GLN A CA 1
ATOM 532 C C . GLN A 1 75 ? 5.195 -19.656 -11.375 1 95 75 GLN A C 1
ATOM 534 O O . GLN A 1 75 ? 5.203 -20.828 -11.734 1 95 75 GLN A O 1
ATOM 539 N N . ARG A 1 76 ? 5.746 -18.688 -12.031 1 93.69 76 ARG A N 1
ATOM 540 C CA . ARG A 1 76 ? 6.445 -18.922 -13.289 1 93.69 76 ARG A CA 1
ATOM 541 C C . ARG A 1 76 ? 7.957 -18.828 -13.102 1 93.69 76 ARG A C 1
ATOM 543 O O . ARG A 1 76 ? 8.703 -18.688 -14.07 1 93.69 76 ARG A O 1
ATOM 550 N N . ASN A 1 77 ? 8.367 -18.719 -11.867 1 93.62 77 ASN A N 1
ATOM 551 C CA . ASN A 1 77 ? 9.773 -18.625 -11.477 1 93.62 77 ASN A CA 1
ATOM 552 C C . ASN A 1 77 ? 10.398 -17.312 -11.938 1 93.62 77 ASN A C 1
ATOM 554 O O . ASN A 1 77 ? 11.562 -17.297 -12.344 1 93.62 77 ASN A O 1
ATOM 558 N N . ILE A 1 78 ? 9.594 -16.312 -12.016 1 95.25 78 ILE A N 1
ATOM 559 C CA . ILE A 1 78 ? 10.07 -14.984 -12.375 1 95.25 78 ILE A CA 1
ATOM 560 C C . ILE A 1 78 ? 10.148 -14.117 -11.125 1 95.25 78 ILE A C 1
ATOM 562 O O . ILE A 1 78 ? 9.141 -13.891 -10.453 1 95.25 78 ILE A O 1
ATOM 566 N N . LYS A 1 79 ? 11.336 -13.641 -10.781 1 96.5 79 LYS A N 1
ATOM 567 C CA . LYS A 1 79 ? 11.531 -12.641 -9.734 1 96.5 79 LYS A CA 1
ATOM 568 C C . LYS A 1 79 ? 11.508 -11.234 -10.312 1 96.5 79 LYS A C 1
ATOM 570 O O . LYS A 1 79 ? 12.203 -10.938 -11.281 1 96.5 79 LYS A O 1
ATOM 575 N N . ALA A 1 80 ? 10.68 -10.391 -9.75 1 97.12 80 ALA A N 1
ATOM 576 C CA . ALA A 1 80 ? 10.508 -9.047 -10.289 1 97.12 80 ALA A CA 1
ATOM 577 C C . ALA A 1 80 ? 10.227 -8.039 -9.18 1 97.12 80 ALA A C 1
ATOM 579 O O . ALA A 1 80 ? 9.82 -8.406 -8.086 1 97.12 80 ALA A O 1
ATOM 580 N N . VAL A 1 81 ? 10.531 -6.781 -9.445 1 97.25 81 VAL A N 1
ATOM 581 C CA . VAL A 1 81 ? 10.211 -5.68 -8.539 1 97.25 81 VAL A CA 1
ATOM 582 C C . VAL A 1 81 ? 9.141 -4.789 -9.164 1 97.25 81 VAL A C 1
ATOM 584 O O . VAL A 1 81 ? 9.047 -4.688 -10.391 1 97.25 81 VAL A O 1
ATOM 587 N N . THR A 1 82 ? 8.32 -4.285 -8.352 1 98.31 82 THR A N 1
ATOM 588 C CA . THR A 1 82 ? 7.254 -3.408 -8.82 1 98.31 82 THR A CA 1
ATOM 589 C C . THR A 1 82 ? 7.816 -2.064 -9.273 1 98.31 82 THR A C 1
ATOM 591 O O . THR A 1 82 ? 8.57 -1.423 -8.539 1 98.31 82 THR A O 1
ATOM 594 N N . ALA A 1 83 ? 7.473 -1.682 -10.453 1 98.69 83 ALA A N 1
ATOM 595 C CA . ALA A 1 83 ? 7.91 -0.396 -10.984 1 98.69 83 ALA A CA 1
ATOM 596 C C . ALA A 1 83 ? 6.797 0.644 -10.898 1 98.69 83 ALA A C 1
ATOM 598 O O . ALA A 1 83 ? 7.051 1.815 -10.617 1 98.69 83 ALA A O 1
ATOM 599 N N . ASP A 1 84 ? 5.594 0.242 -11.227 1 98.88 84 ASP A N 1
ATOM 600 C CA . ASP A 1 84 ? 4.402 1.084 -11.242 1 98.88 84 ASP A CA 1
ATOM 601 C C . ASP A 1 84 ? 3.188 0.327 -10.703 1 98.88 84 ASP A C 1
ATOM 603 O O . ASP A 1 84 ? 2.93 -0.808 -11.109 1 98.88 84 ASP A O 1
ATOM 607 N N . LEU A 1 85 ? 2.508 0.883 -9.758 1 98.94 85 LEU A N 1
ATOM 608 C CA . LEU A 1 85 ? 1.322 0.29 -9.148 1 98.94 85 LEU A CA 1
ATOM 609 C C . LEU A 1 85 ? 0.168 1.286 -9.117 1 98.94 85 LEU A C 1
ATOM 611 O O . LEU A 1 85 ? 0.314 2.398 -8.609 1 98.94 85 LEU A O 1
ATOM 615 N N . ARG A 1 86 ? -0.938 0.874 -9.711 1 98.94 86 ARG A N 1
ATOM 616 C CA . ARG A 1 86 ? -2.162 1.663 -9.609 1 98.94 86 ARG A CA 1
ATOM 617 C C . ARG A 1 86 ? -3.275 0.865 -8.945 1 98.94 86 ARG A C 1
ATOM 619 O O . ARG A 1 86 ? -3.559 -0.267 -9.336 1 98.94 86 ARG A O 1
ATOM 626 N N . VAL A 1 87 ? -3.869 1.456 -7.945 1 98.94 87 VAL A N 1
ATOM 627 C CA . VAL A 1 87 ? -4.98 0.833 -7.23 1 98.94 87 VAL A CA 1
ATOM 628 C C . VAL A 1 87 ? -6.199 1.755 -7.266 1 98.94 87 VAL A C 1
ATOM 630 O O . VAL A 1 87 ? -6.09 2.947 -6.973 1 98.94 87 VAL A O 1
ATOM 633 N N . ARG A 1 88 ? -7.258 1.23 -7.652 1 98.94 88 ARG A N 1
ATOM 634 C CA . ARG A 1 88 ? -8.547 1.898 -7.535 1 98.94 88 ARG A CA 1
ATOM 635 C C . ARG A 1 88 ? -9.383 1.285 -6.414 1 98.94 88 ARG A C 1
ATOM 637 O O . ARG A 1 88 ? -9.656 0.084 -6.422 1 98.94 88 ARG A O 1
ATOM 644 N N . PHE A 1 89 ? -9.711 2.127 -5.484 1 98.88 89 PHE A N 1
ATOM 645 C CA . PHE A 1 89 ? -10.547 1.714 -4.359 1 98.88 89 PHE A CA 1
ATOM 646 C C . PHE A 1 89 ? -12.016 2.021 -4.629 1 98.88 89 PHE A C 1
ATOM 648 O O . PHE A 1 89 ? -12.43 3.18 -4.57 1 98.88 89 PHE A O 1
ATOM 655 N N . LEU A 1 90 ? -12.75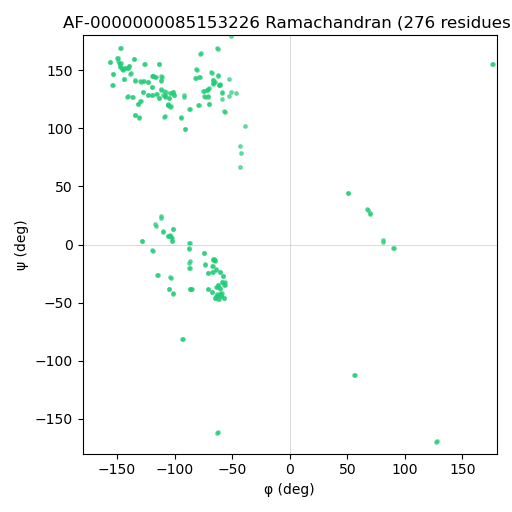 0.952 -4.844 1 98.69 90 LEU A N 1
ATOM 656 C CA . LEU A 1 90 ? -14.133 1.112 -5.281 1 98.69 90 LEU A CA 1
ATOM 657 C C . LEU A 1 90 ? -15.07 1.277 -4.086 1 98.69 90 LEU A C 1
ATOM 659 O O . LEU A 1 90 ? -16.031 2.039 -4.152 1 98.69 90 LEU A O 1
ATOM 663 N N . HIS A 1 91 ? -14.828 0.568 -3.027 1 98 91 HIS A N 1
ATOM 664 C CA . HIS A 1 91 ? -15.586 0.622 -1.782 1 98 91 HIS A CA 1
ATOM 665 C C . HIS A 1 91 ? -14.68 0.403 -0.576 1 98 91 HIS A C 1
ATOM 667 O O . HIS A 1 91 ? -13.641 -0.249 -0.686 1 98 91 HIS A O 1
ATOM 673 N N . SER A 1 92 ? -15.141 1.018 0.541 1 97.38 92 SER A N 1
ATOM 674 C CA . SER A 1 92 ? -14.422 0.732 1.778 1 97.38 92 SER A CA 1
ATOM 675 C C . SER A 1 92 ? -14.586 -0.725 2.193 1 97.38 92 SER A C 1
ATOM 677 O O . SER A 1 92 ? -15.672 -1.299 2.035 1 97.38 92 SER A O 1
ATOM 679 N N . ILE A 1 93 ? -13.531 -1.332 2.713 1 98.19 93 ILE A N 1
ATOM 680 C CA . ILE A 1 93 ? -13.594 -2.719 3.164 1 98.19 93 ILE A CA 1
ATOM 681 C C . ILE A 1 93 ? -13.609 -2.762 4.691 1 98.19 93 ILE A C 1
ATOM 683 O O . ILE A 1 93 ? -12.648 -2.336 5.34 1 98.19 93 ILE A O 1
ATOM 687 N N . PRO A 1 94 ? -14.625 -3.314 5.285 1 97.81 94 PRO 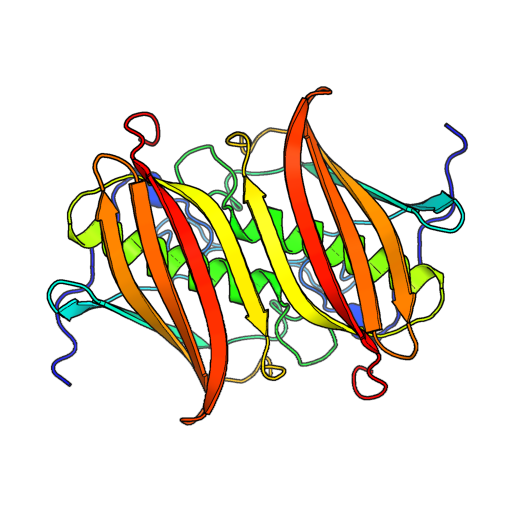A N 1
ATOM 688 C CA . PRO A 1 94 ? -14.633 -3.457 6.742 1 97.81 94 PRO A CA 1
ATOM 689 C C . PRO A 1 94 ? -13.508 -4.352 7.254 1 97.81 94 PRO A C 1
ATOM 691 O O . PRO A 1 94 ? -13.18 -5.359 6.621 1 97.81 94 PRO A O 1
ATOM 694 N N . CYS A 1 95 ? -12.984 -4.051 8.391 1 97.5 95 CYS A N 1
ATOM 695 C CA . CYS A 1 95 ? -11.867 -4.793 8.969 1 97.5 95 CYS A CA 1
ATOM 696 C C . CYS A 1 95 ? -12.273 -6.23 9.273 1 97.5 95 CYS A C 1
ATOM 698 O O . CYS A 1 95 ? -11.422 -7.117 9.359 1 97.5 95 CYS A O 1
ATOM 700 N N . SER A 1 96 ? -13.508 -6.457 9.406 1 97.06 96 SER A N 1
ATOM 701 C CA . SER A 1 96 ? -14 -7.777 9.773 1 97.06 96 SER A CA 1
ATOM 702 C C . SER A 1 96 ? -14.195 -8.656 8.539 1 97.06 96 SER A C 1
ATOM 704 O O . SER A 1 96 ? -14.547 -9.836 8.656 1 97.06 96 SER A O 1
ATOM 706 N N . SER A 1 97 ? -13.922 -8.234 7.402 1 98.12 97 SER A N 1
ATOM 707 C CA . SER A 1 97 ? -14.25 -8.93 6.164 1 98.12 97 SER A CA 1
ATOM 708 C C . SER A 1 97 ? -13.234 -10.023 5.859 1 98.12 97 SER A C 1
ATOM 710 O O . SER A 1 97 ? -12.055 -9.883 6.176 1 98.12 97 SER A O 1
ATOM 712 N N . GLN A 1 98 ? -13.734 -11.109 5.32 1 98.31 98 GLN A N 1
ATOM 713 C CA . GLN A 1 98 ? -12.883 -12.008 4.539 1 98.31 98 GLN A CA 1
ATOM 714 C C . GLN A 1 98 ? -12.672 -11.469 3.129 1 98.31 98 GLN A C 1
ATOM 716 O O . GLN A 1 98 ? -13.625 -11.297 2.371 1 98.31 98 GLN A O 1
ATOM 721 N N . VAL A 1 99 ? -11.445 -11.227 2.783 1 98.75 99 VAL A N 1
ATOM 722 C CA . VAL A 1 99 ? -11.125 -10.625 1.494 1 98.75 99 VAL A CA 1
ATOM 723 C C . VAL A 1 99 ? -10.477 -11.664 0.582 1 98.75 99 VAL A C 1
ATOM 725 O O . VAL A 1 99 ? -9.523 -12.344 0.979 1 98.75 99 VAL A O 1
ATOM 728 N N . THR A 1 100 ? -10.992 -11.812 -0.573 1 98.75 100 THR A N 1
ATOM 729 C CA . THR A 1 100 ? -10.391 -12.648 -1.605 1 98.75 100 THR A CA 1
ATOM 730 C C . THR A 1 100 ? -9.648 -11.789 -2.629 1 98.75 100 THR A C 1
ATOM 732 O O . THR A 1 100 ? -10.18 -10.781 -3.102 1 98.75 100 THR A O 1
ATOM 735 N N . ILE A 1 101 ? -8.43 -12.227 -2.879 1 98.81 101 ILE A N 1
ATOM 736 C CA . ILE A 1 101 ? -7.594 -11.5 -3.838 1 98.81 101 ILE A CA 1
ATOM 737 C C . ILE A 1 101 ? -7.301 -12.398 -5.039 1 98.81 101 ILE A C 1
ATOM 739 O O . ILE A 1 101 ? -6.879 -13.547 -4.879 1 98.81 101 ILE A O 1
ATOM 743 N N . ARG A 1 102 ? -7.547 -11.836 -6.211 1 98.56 102 ARG A N 1
ATOM 744 C CA . ARG A 1 102 ? -7.234 -12.516 -7.465 1 98.56 102 ARG A CA 1
ATOM 745 C C . ARG A 1 102 ? -6.297 -11.672 -8.328 1 98.56 102 ARG A C 1
ATOM 747 O O . ARG A 1 102 ? -6.434 -10.445 -8.391 1 98.56 102 ARG A O 1
ATOM 754 N N . ALA A 1 103 ? -5.367 -12.336 -8.945 1 98.81 103 ALA A N 1
ATOM 755 C CA . ALA A 1 103 ? -4.461 -11.648 -9.859 1 98.81 103 ALA A CA 1
ATOM 756 C C . ALA A 1 103 ? -4.18 -12.492 -11.102 1 98.81 103 ALA A C 1
ATOM 758 O O . ALA A 1 103 ? -4.27 -13.727 -11.047 1 98.81 103 ALA A O 1
ATOM 759 N N . TRP A 1 104 ? -3.891 -11.781 -12.188 1 98.62 104 TRP A N 1
ATOM 760 C CA . TRP A 1 104 ? -3.584 -12.508 -13.414 1 98.62 104 TRP A CA 1
ATOM 761 C C . TRP A 1 104 ? -2.68 -11.68 -14.32 1 98.62 104 TRP A C 1
ATOM 763 O O . TRP A 1 104 ? -2.783 -10.445 -14.359 1 98.62 104 TRP A O 1
ATOM 773 N N . LEU A 1 105 ? -1.84 -12.383 -15.023 1 98.44 105 LEU A N 1
ATOM 774 C CA . LEU A 1 105 ? -0.899 -11.773 -15.953 1 98.44 105 LEU A CA 1
ATOM 775 C C . LEU A 1 105 ? -1.612 -11.32 -17.219 1 98.44 105 LEU A C 1
ATOM 777 O O . LEU A 1 105 ? -2.373 -12.078 -17.828 1 98.44 105 LEU A O 1
ATOM 781 N N . THR A 1 106 ? -1.325 -10.039 -17.641 1 98.31 106 THR A N 1
ATOM 782 C CA . THR A 1 106 ? -2.027 -9.508 -18.812 1 98.31 106 THR A CA 1
ATOM 783 C C . THR A 1 106 ? -1.058 -9.266 -19.953 1 98.31 106 THR A C 1
ATOM 785 O O . THR A 1 106 ? -1.465 -9.211 -21.125 1 98.31 106 THR A O 1
ATOM 788 N N . CYS A 1 107 ? 0.174 -9.039 -19.656 1 97.62 107 CYS A N 1
ATOM 789 C CA . CYS A 1 107 ? 1.161 -8.719 -20.672 1 97.62 107 CYS A CA 1
ATOM 790 C C . CYS A 1 107 ? 2.564 -9.109 -20.219 1 97.62 107 CYS A C 1
ATOM 792 O O . CYS A 1 107 ? 2.914 -8.93 -19.047 1 97.62 107 CYS A O 1
ATOM 794 N N . ALA A 1 108 ? 3.342 -9.695 -21.094 1 96.75 108 ALA A N 1
ATOM 795 C CA . ALA A 1 108 ? 4.754 -10.008 -20.891 1 96.75 108 ALA A CA 1
ATOM 796 C C . ALA A 1 108 ? 5.582 -9.617 -22.109 1 96.75 108 ALA A C 1
ATOM 798 O O . ALA A 1 108 ? 5.414 -10.188 -23.188 1 96.75 108 ALA A O 1
ATOM 799 N N . VAL A 1 109 ? 6.363 -8.656 -21.906 1 96.62 109 VAL A N 1
ATOM 800 C CA . VAL A 1 109 ? 7.254 -8.211 -22.969 1 96.62 109 VAL A CA 1
ATOM 801 C C . VAL A 1 109 ? 8.68 -8.078 -22.438 1 96.62 109 VAL A C 1
ATOM 803 O O . VAL A 1 109 ? 8.992 -7.145 -21.703 1 96.62 109 VAL A O 1
ATOM 806 N N . SER A 1 110 ? 9.547 -9.031 -22.891 1 96.19 110 SER A N 1
ATOM 807 C CA . SER A 1 110 ? 10.93 -9.047 -22.422 1 96.19 110 SER A CA 1
ATOM 808 C C . SER A 1 110 ? 10.992 -9.141 -20.891 1 96.19 110 SER A C 1
ATOM 810 O O . SER A 1 110 ? 10.492 -10.109 -20.312 1 96.19 110 SER A O 1
ATOM 812 N N . THR A 1 111 ? 11.461 -8.062 -20.266 1 96.94 111 THR A N 1
ATOM 813 C CA . THR A 1 111 ? 11.641 -8.094 -18.812 1 96.94 111 THR A CA 1
ATOM 814 C C . THR A 1 111 ? 10.531 -7.312 -18.125 1 96.94 111 THR A C 1
ATOM 816 O O . THR A 1 111 ? 10.562 -7.125 -16.906 1 96.94 111 THR A O 1
ATOM 819 N N . LEU A 1 112 ? 9.531 -6.906 -18.922 1 98.31 112 LEU A N 1
ATOM 820 C CA . LEU A 1 112 ? 8.422 -6.117 -18.391 1 98.31 112 LEU A CA 1
ATOM 821 C C . LEU A 1 112 ? 7.148 -6.949 -18.344 1 98.31 112 LEU A C 1
ATOM 823 O O . LEU A 1 112 ? 6.777 -7.59 -19.328 1 98.31 112 LEU A O 1
ATOM 827 N N . TYR A 1 113 ? 6.477 -6.898 -17.203 1 98.56 113 TYR A N 1
ATOM 828 C CA . TYR A 1 113 ? 5.238 -7.645 -17 1 98.56 113 TYR A CA 1
ATOM 829 C C . TYR A 1 113 ? 4.125 -6.73 -16.516 1 98.56 113 TYR A C 1
ATOM 831 O O . TYR A 1 113 ? 4.328 -5.934 -15.586 1 98.56 113 TYR A O 1
ATOM 839 N N . GLU A 1 114 ? 3.006 -6.848 -17.156 1 98.81 114 GLU A N 1
ATOM 840 C CA . GLU A 1 114 ? 1.804 -6.188 -16.656 1 98.81 114 GLU A CA 1
ATOM 841 C C . GLU A 1 114 ? 0.846 -7.191 -16.016 1 98.81 114 GLU A C 1
ATOM 843 O O . GLU A 1 114 ? 0.521 -8.211 -16.625 1 98.81 114 GLU A O 1
ATOM 848 N N . VAL A 1 115 ? 0.479 -6.941 -14.828 1 98.88 115 VAL A N 1
ATOM 849 C CA . VAL A 1 115 ? -0.367 -7.832 -14.039 1 98.88 115 VAL A CA 1
ATOM 850 C C . VAL A 1 115 ? -1.534 -7.047 -13.445 1 98.88 115 VAL A C 1
ATOM 852 O O . VAL A 1 115 ? -1.374 -5.887 -13.055 1 98.88 115 VAL A O 1
ATOM 855 N N . LYS A 1 116 ? -2.721 -7.648 -13.43 1 98.94 116 LYS A N 1
ATOM 856 C CA . LYS A 1 116 ? -3.904 -7.059 -12.812 1 98.94 116 LYS A CA 1
ATOM 857 C C . LYS A 1 116 ? -4.344 -7.867 -11.594 1 98.94 116 LYS A C 1
ATOM 859 O O . LYS A 1 116 ? -4.039 -9.055 -11.484 1 98.94 116 LYS A O 1
ATOM 864 N N . ALA A 1 117 ? -5.035 -7.242 -10.664 1 98.94 117 ALA A N 1
ATOM 865 C CA . ALA A 1 117 ? -5.555 -7.91 -9.477 1 98.94 117 ALA A CA 1
ATOM 866 C C . ALA A 1 117 ? -6.855 -7.262 -9.008 1 98.94 117 ALA A C 1
ATOM 868 O O . ALA A 1 117 ? -7.148 -6.121 -9.359 1 98.94 117 ALA A O 1
ATOM 869 N N . GLU A 1 118 ? -7.582 -8.023 -8.297 1 98.94 118 GLU A N 1
ATOM 870 C CA . GLU A 1 118 ? -8.844 -7.574 -7.711 1 98.94 118 GLU A CA 1
ATOM 871 C C . GLU A 1 118 ? -9 -8.086 -6.277 1 98.94 118 GLU A C 1
ATOM 873 O O . GLU A 1 118 ? -8.531 -9.172 -5.949 1 98.94 118 GLU A O 1
ATOM 878 N N . ALA A 1 119 ? -9.656 -7.281 -5.438 1 98.94 119 ALA A N 1
ATOM 879 C CA . ALA A 1 119 ? -10.078 -7.676 -4.098 1 98.94 119 ALA A CA 1
ATOM 880 C C . ALA A 1 119 ? -11.602 -7.777 -4.012 1 98.94 119 ALA A C 1
ATOM 882 O O . ALA A 1 119 ? -12.312 -6.871 -4.441 1 98.94 119 ALA A O 1
ATOM 883 N N . TRP A 1 120 ? -12.023 -8.875 -3.418 1 98.88 120 TRP A N 1
ATOM 884 C CA . TRP A 1 120 ? -13.445 -9.172 -3.359 1 98.88 120 TRP A CA 1
ATOM 885 C C . TRP A 1 120 ? -13.891 -9.453 -1.925 1 98.88 120 TRP A C 1
ATOM 887 O O . TRP A 1 120 ? -13.172 -10.109 -1.166 1 98.88 120 TRP A O 1
ATOM 897 N N . VAL A 1 121 ? -15.094 -8.945 -1.578 1 98.81 121 VAL A N 1
ATOM 898 C CA . VAL A 1 121 ? -15.781 -9.266 -0.332 1 98.81 121 VAL A CA 1
ATOM 899 C C . VAL A 1 121 ? -17.234 -9.633 -0.621 1 98.81 121 VAL A C 1
ATOM 901 O O . VAL A 1 121 ? -17.969 -8.852 -1.232 1 98.81 121 VAL A O 1
ATOM 904 N N . ASP A 1 122 ? -17.641 -10.805 -0.253 1 97.75 122 ASP A N 1
ATOM 905 C CA . ASP A 1 122 ? -19.016 -11.266 -0.397 1 97.75 122 ASP A CA 1
ATOM 906 C C . ASP A 1 122 ? -19.516 -11.047 -1.82 1 97.75 122 ASP A C 1
ATOM 908 O O . ASP A 1 122 ? -20.609 -10.516 -2.02 1 97.75 122 ASP A O 1
ATOM 912 N N . GLY A 1 123 ? -18.672 -11.383 -2.766 1 97.69 123 GLY A N 1
ATOM 913 C CA . GLY A 1 123 ? -19.078 -11.359 -4.164 1 97.69 123 GLY A CA 1
ATOM 914 C C . GLY A 1 123 ? -19.031 -9.969 -4.773 1 97.69 123 GLY A C 1
ATOM 915 O O . GLY A 1 123 ? -19.391 -9.789 -5.941 1 97.69 123 GLY A O 1
ATOM 916 N N . ARG A 1 124 ? -18.594 -9.016 -3.996 1 98.62 124 ARG A N 1
ATOM 917 C CA . ARG A 1 124 ? -18.5 -7.641 -4.488 1 98.62 124 ARG A CA 1
ATOM 918 C C . ARG A 1 124 ? -17.031 -7.234 -4.684 1 98.62 124 ARG A C 1
ATOM 920 O O . ARG A 1 124 ? -16.203 -7.441 -3.795 1 98.62 124 ARG A O 1
ATOM 927 N N . ARG A 1 125 ? -16.75 -6.719 -5.898 1 98.88 125 ARG A N 1
ATOM 928 C CA . ARG A 1 125 ? -15.414 -6.176 -6.141 1 98.88 125 ARG A CA 1
ATOM 929 C C . ARG A 1 125 ? -15.203 -4.875 -5.371 1 98.88 125 ARG A C 1
ATOM 931 O O . ARG A 1 125 ? -15.93 -3.9 -5.574 1 98.88 125 ARG A O 1
ATOM 938 N N . MET A 1 126 ? -14.203 -4.867 -4.508 1 98.94 126 MET A N 1
ATOM 939 C CA . MET A 1 126 ? -14 -3.752 -3.588 1 98.94 126 MET A CA 1
ATOM 940 C C . MET A 1 126 ? -12.859 -2.857 -4.055 1 98.94 126 MET A C 1
ATOM 942 O O . MET A 1 126 ? -12.812 -1.672 -3.721 1 98.94 126 MET A O 1
ATOM 946 N N . ALA A 1 127 ? -11.891 -3.441 -4.77 1 98.94 127 ALA A N 1
ATOM 947 C CA . ALA A 1 127 ? -10.727 -2.729 -5.301 1 98.94 127 ALA A CA 1
ATOM 948 C C . ALA A 1 127 ? -10.148 -3.455 -6.508 1 98.94 127 ALA A C 1
ATOM 950 O O . ALA A 1 127 ? -10.383 -4.648 -6.699 1 98.94 127 ALA A O 1
ATOM 951 N N . LYS A 1 128 ? -9.438 -2.75 -7.34 1 98.94 128 LYS A N 1
ATOM 952 C CA . LYS A 1 128 ? -8.688 -3.322 -8.453 1 98.94 128 LYS A CA 1
ATOM 953 C C . LYS A 1 128 ? -7.332 -2.648 -8.609 1 98.94 128 LYS A C 1
ATOM 955 O O . LYS A 1 128 ? -7.152 -1.499 -8.195 1 98.94 128 LYS A O 1
ATOM 960 N N . ALA A 1 129 ? -6.426 -3.375 -9.164 1 98.94 129 ALA A N 1
ATOM 961 C CA . ALA A 1 129 ? -5.066 -2.861 -9.312 1 98.94 129 ALA A CA 1
ATOM 962 C C . ALA A 1 129 ? -4.445 -3.324 -10.625 1 98.94 129 ALA A C 1
ATOM 964 O O . ALA A 1 129 ? -4.863 -4.332 -11.195 1 98.94 129 ALA A O 1
ATOM 965 N N . GLN A 1 130 ? -3.584 -2.562 -11.102 1 98.94 130 GLN A N 1
ATOM 966 C CA . GLN A 1 130 ? -2.686 -2.883 -12.211 1 98.94 130 GLN A CA 1
ATOM 967 C C . GLN A 1 130 ? -1.255 -2.449 -11.898 1 98.94 130 GLN A C 1
ATOM 969 O O . GLN A 1 130 ? -1.036 -1.379 -11.328 1 98.94 130 GLN A O 1
ATOM 974 N N . ALA A 1 131 ? -0.323 -3.271 -12.297 1 98.94 131 ALA A N 1
ATOM 975 C CA . ALA A 1 131 ? 1.065 -2.928 -12 1 98.94 131 ALA A CA 1
ATOM 976 C C . ALA A 1 131 ? 1.994 -3.375 -13.125 1 98.94 131 ALA A C 1
ATOM 978 O O . ALA A 1 131 ? 1.662 -4.285 -13.891 1 98.94 131 ALA A O 1
ATOM 979 N N . LYS A 1 132 ? 3.021 -2.65 -13.25 1 98.88 132 LYS A N 1
ATOM 980 C CA . LYS A 1 132 ? 4.164 -3.035 -14.078 1 98.88 132 LYS A CA 1
ATOM 981 C C . LYS A 1 132 ? 5.324 -3.529 -13.219 1 98.88 132 LYS A C 1
ATOM 983 O O . LYS A 1 132 ? 5.711 -2.869 -12.25 1 98.88 132 LYS A O 1
ATOM 988 N N . PHE A 1 133 ? 5.828 -4.629 -13.562 1 98.62 133 PHE A N 1
ATOM 989 C CA . PHE A 1 133 ? 6.941 -5.25 -12.859 1 98.62 133 PHE A CA 1
ATOM 990 C C . PHE A 1 133 ? 8.141 -5.41 -13.781 1 98.62 133 PHE A C 1
ATOM 992 O O . PHE A 1 133 ? 7.988 -5.707 -14.969 1 98.62 133 PHE A O 1
ATOM 999 N N . MET A 1 134 ? 9.297 -5.262 -13.219 1 98.12 134 MET A N 1
ATOM 1000 C CA . MET A 1 134 ? 10.547 -5.465 -13.938 1 98.12 134 MET A CA 1
ATOM 1001 C C . MET A 1 134 ? 11.305 -6.668 -13.383 1 98.12 134 MET A C 1
ATOM 1003 O O . MET A 1 134 ? 11.57 -6.738 -12.18 1 98.12 134 MET A O 1
ATOM 1007 N N . GLN A 1 135 ? 11.602 -7.516 -14.258 1 97.5 135 GLN A N 1
ATOM 1008 C CA . GLN A 1 135 ? 12.406 -8.664 -13.836 1 97.5 135 GLN A CA 1
ATOM 1009 C C . GLN A 1 135 ? 13.742 -8.211 -13.25 1 97.5 135 GLN A C 1
ATOM 1011 O O . GLN A 1 135 ? 14.391 -7.309 -13.781 1 97.5 135 GLN A O 1
ATOM 1016 N N . SER A 1 136 ? 14.023 -8.766 -12.078 1 93.81 136 SER A N 1
ATOM 1017 C CA . SER A 1 136 ? 15.258 -8.406 -11.398 1 93.81 136 SER A CA 1
ATOM 1018 C C . SER A 1 136 ? 15.953 -9.633 -10.82 1 93.81 136 SER A C 1
ATOM 1020 O O . SER A 1 136 ? 15.375 -10.359 -10.016 1 93.81 136 SER A O 1
ATOM 1022 N N . GLU A 1 137 ? 17.234 -9.82 -11.156 1 85 137 GLU A N 1
ATOM 1023 C CA . GLU A 1 137 ? 18.016 -10.93 -10.633 1 85 137 GLU A CA 1
ATOM 1024 C C . GLU A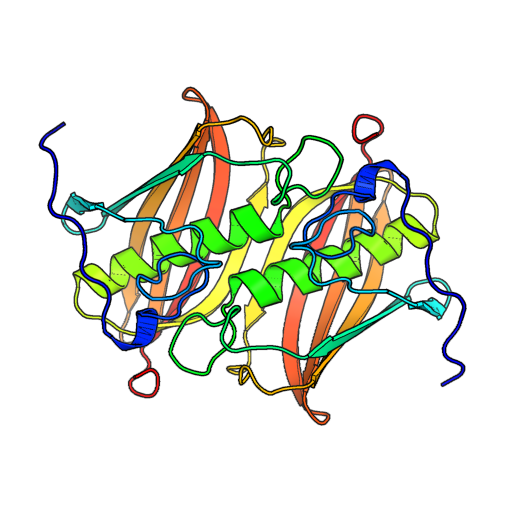 1 137 ? 18.672 -10.555 -9.305 1 85 137 GLU A C 1
ATOM 1026 O O . GLU A 1 137 ? 19.281 -11.406 -8.641 1 85 137 GLU A O 1
ATOM 1031 N N . ASP A 1 138 ? 18.453 -9.281 -8.93 1 83.5 138 ASP A N 1
ATOM 1032 C CA . ASP A 1 138 ? 19.141 -8.766 -7.742 1 83.5 138 ASP A CA 1
ATOM 1033 C C . ASP A 1 138 ? 18.328 -9.07 -6.48 1 83.5 138 ASP A C 1
ATOM 1035 O O . ASP A 1 138 ? 18.859 -9.008 -5.367 1 83.5 138 ASP A O 1
ATOM 1039 N N . VAL A 1 139 ? 17.094 -9.414 -6.688 1 82.12 139 VAL A N 1
ATOM 1040 C CA . VAL A 1 139 ? 16.297 -9.688 -5.5 1 82.12 139 VAL A CA 1
ATOM 1041 C C . VAL A 1 139 ? 16.391 -11.172 -5.145 1 82.12 139 VAL A C 1
ATOM 1043 O O . VAL A 1 139 ? 16.172 -12.031 -5.992 1 82.12 139 VAL A O 1
ATOM 1046 N N . GLU A 1 140 ? 17.297 -11.523 -4.117 1 73.94 140 GLU A N 1
ATOM 1047 C CA . GLU A 1 140 ? 17.578 -12.906 -3.738 1 73.94 140 GLU A CA 1
ATOM 1048 C C . GLU A 1 140 ? 17.141 -13.188 -2.303 1 73.94 140 GLU A C 1
ATOM 1050 O O . GLU A 1 140 ? 17.141 -12.281 -1.463 1 73.94 140 GLU A O 1
ATOM 1055 N N . MET B 1 1 ? 15.094 23.969 10.289 1 38.5 1 MET B N 1
ATOM 1056 C CA . MET B 1 1 ? 13.797 23.953 9.633 1 38.5 1 MET B CA 1
ATOM 1057 C C . MET B 1 1 ? 12.664 24.047 10.656 1 38.5 1 MET B C 1
ATOM 1059 O O . MET B 1 1 ? 12.648 23.297 11.633 1 38.5 1 MET B O 1
ATOM 1063 N N . LYS B 1 2 ? 12.094 25.188 10.859 1 47.5 2 LYS B N 1
ATOM 1064 C CA . LYS B 1 2 ? 11.211 25.5 11.984 1 47.5 2 LYS B CA 1
ATOM 1065 C C . LYS B 1 2 ? 10.305 24.312 12.312 1 47.5 2 LYS B C 1
ATOM 1067 O O . LYS B 1 2 ? 9.742 23.688 11.414 1 47.5 2 LYS B O 1
ATOM 1072 N N . LYS B 1 3 ? 10.539 23.531 13.312 1 50.53 3 LYS B N 1
ATOM 1073 C CA . LYS B 1 3 ? 9.914 22.344 13.867 1 50.53 3 LYS B CA 1
ATOM 1074 C C . LYS B 1 3 ? 8.398 22.484 13.898 1 50.53 3 LYS B C 1
ATOM 1076 O O . LYS B 1 3 ? 7.852 23.203 14.742 1 50.53 3 LYS B O 1
ATOM 1081 N N . GLU B 1 4 ? 7.594 22.547 12.562 1 63.56 4 GLU B N 1
ATOM 1082 C CA . GLU B 1 4 ? 6.148 22.672 12.383 1 63.56 4 GLU B CA 1
ATOM 1083 C C . GLU B 1 4 ? 5.406 21.609 13.18 1 63.56 4 GLU B C 1
ATOM 1085 O O . GLU B 1 4 ? 5.996 20.609 13.602 1 63.56 4 GLU B O 1
ATOM 1090 N N . ALA B 1 5 ? 4.23 22.016 13.758 1 82.62 5 ALA B N 1
ATOM 1091 C CA . ALA B 1 5 ? 3.287 21.344 14.656 1 82.62 5 ALA B CA 1
ATOM 1092 C C . ALA B 1 5 ? 2.857 20 14.094 1 82.62 5 ALA B C 1
ATOM 1094 O O . ALA B 1 5 ? 2.672 19.859 12.883 1 82.62 5 ALA B O 1
ATOM 1095 N N . VAL B 1 6 ? 3.008 19 14.922 1 91.56 6 VAL B N 1
ATOM 1096 C CA . VAL B 1 6 ? 2.467 17.688 14.602 1 91.56 6 VAL B CA 1
ATOM 1097 C C . VAL B 1 6 ? 0.999 17.812 14.203 1 91.56 6 VAL B C 1
ATOM 1099 O O . VAL B 1 6 ? 0.239 18.547 14.836 1 91.56 6 VAL B O 1
ATOM 1102 N N . ILE B 1 7 ? 0.655 17.219 13.117 1 93.94 7 ILE B N 1
ATOM 1103 C CA . ILE B 1 7 ? -0.744 17.188 12.703 1 93.94 7 ILE B CA 1
ATOM 1104 C C . ILE B 1 7 ? -1.506 16.188 13.57 1 93.94 7 ILE B C 1
ATOM 1106 O O . ILE B 1 7 ? -1.125 15.008 13.664 1 93.94 7 ILE B O 1
ATOM 1110 N N . GLN B 1 8 ? -2.574 16.609 14.133 1 89.94 8 GLN B N 1
ATOM 1111 C CA . GLN B 1 8 ? -3.389 15.734 14.961 1 89.94 8 GLN B CA 1
ATOM 1112 C C . GLN B 1 8 ? -4.406 14.969 14.125 1 89.94 8 GLN B C 1
ATOM 1114 O O . GLN B 1 8 ? -5.281 15.57 13.5 1 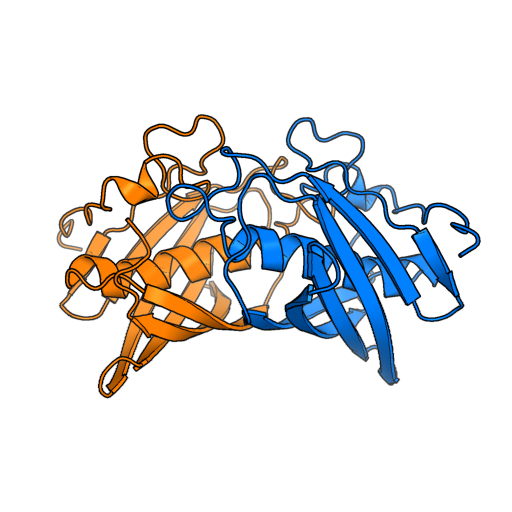89.94 8 GLN B O 1
ATOM 1119 N N . SER B 1 9 ? -4.227 13.68 14.148 1 91.12 9 SER B N 1
ATOM 1120 C CA . SER B 1 9 ? -5.23 12.867 13.469 1 91.12 9 SER B CA 1
ATOM 1121 C C . SER B 1 9 ? -6.48 12.703 14.328 1 91.12 9 SER B C 1
ATOM 1123 O O . SER B 1 9 ? -6.402 12.688 15.555 1 91.12 9 SER B O 1
ATOM 1125 N N . PRO B 1 10 ? -7.605 12.68 13.703 1 92.94 10 PRO B N 1
ATOM 1126 C CA . PRO B 1 10 ? -8.836 12.469 14.477 1 92.94 10 PRO B CA 1
ATOM 1127 C C . PRO B 1 10 ? -8.859 11.117 15.188 1 92.94 10 PRO B C 1
ATOM 1129 O O . PRO B 1 10 ? -8.031 10.25 14.906 1 92.94 10 PRO B O 1
ATOM 1132 N N . GLY B 1 11 ? -9.836 11 16.078 1 94.62 11 GLY B N 1
ATOM 1133 C CA . GLY B 1 11 ? -9.992 9.766 16.828 1 94.62 11 GLY B CA 1
ATOM 1134 C C . GLY B 1 11 ? -10.188 8.547 15.945 1 94.62 11 GLY B C 1
ATOM 1135 O O . GLY B 1 11 ? -9.789 7.441 16.312 1 94.62 11 GLY B O 1
ATOM 1136 N N . SER B 1 12 ? -10.727 8.781 14.797 1 95.75 12 SER B N 1
ATOM 1137 C CA . SER B 1 12 ? -10.992 7.699 13.859 1 95.75 12 SER B CA 1
ATOM 1138 C C . SER B 1 12 ? -9.703 7.055 13.375 1 95.75 12 SER B C 1
ATOM 1140 O O . SER B 1 12 ? -9.727 5.965 12.797 1 95.75 12 SER B O 1
ATOM 1142 N N . HIS B 1 13 ? -8.562 7.688 13.617 1 97.19 13 HIS B N 1
ATOM 1143 C CA . HIS B 1 13 ? -7.273 7.129 13.227 1 97.19 13 HIS B CA 1
ATOM 1144 C C . HIS B 1 13 ? -6.551 6.531 14.422 1 97.19 13 HIS B C 1
ATOM 1146 O O . HIS B 1 13 ? -5.402 6.094 14.305 1 97.19 13 HIS B O 1
ATOM 1152 N N . ASP B 1 14 ? -7.16 6.461 15.602 1 97.25 14 ASP B N 1
ATOM 1153 C CA . ASP B 1 14 ? -6.48 5.977 16.797 1 97.25 14 ASP B CA 1
ATOM 1154 C C . ASP B 1 14 ? -5.961 4.555 16.609 1 97.25 14 ASP B C 1
ATOM 1156 O O . ASP B 1 14 ? -4.91 4.191 17.125 1 97.25 14 ASP B O 1
ATOM 1160 N N . GLY B 1 15 ? -6.664 3.789 15.836 1 98 15 GLY B N 1
ATOM 1161 C CA . GLY B 1 15 ? -6.273 2.408 15.602 1 98 15 GLY B CA 1
ATOM 1162 C C . GLY B 1 15 ? -5.586 2.201 14.266 1 98 15 GLY B C 1
ATOM 1163 O O . GLY B 1 15 ? -5.355 1.065 13.852 1 98 15 GLY B O 1
ATOM 1164 N N . CYS B 1 16 ? -5.184 3.24 13.602 1 98.44 16 CYS B N 1
ATOM 1165 C CA . CYS B 1 16 ? -4.617 3.168 12.258 1 98.44 16 CYS B CA 1
ATOM 1166 C C . CYS B 1 16 ? -3.289 2.418 12.266 1 98.44 16 CYS B C 1
ATOM 1168 O O . CYS B 1 16 ? -2.438 2.666 13.125 1 98.44 16 CYS B O 1
ATOM 1170 N N . VAL B 1 17 ? -3.074 1.624 11.281 1 98.38 17 VAL B N 1
ATOM 1171 C CA . VAL B 1 17 ? -1.897 0.766 11.203 1 98.38 17 VAL B CA 1
ATOM 1172 C C . VAL B 1 17 ? -0.665 1.606 10.875 1 98.38 17 VAL B C 1
ATOM 1174 O O . VAL B 1 17 ? 0.468 1.167 11.086 1 98.38 17 VAL B O 1
ATOM 1177 N N . VAL B 1 18 ? -0.833 2.836 10.383 1 98.38 18 VAL B N 1
ATOM 1178 C CA . VAL B 1 18 ? 0.32 3.641 9.992 1 98.38 18 VAL B CA 1
ATOM 1179 C C . VAL B 1 18 ? 0.571 4.727 11.039 1 98.38 18 VAL B C 1
ATOM 1181 O O . VAL B 1 18 ? 1.704 4.914 11.484 1 98.38 18 VAL B O 1
ATOM 1184 N N . CYS B 1 19 ? -0.502 5.309 11.578 1 98.06 19 CYS B N 1
ATOM 1185 C CA . CYS B 1 19 ? -0.306 6.488 12.414 1 98.06 19 CYS B CA 1
ATOM 1186 C C . CYS B 1 19 ? -1.012 6.332 13.75 1 98.06 19 CYS B C 1
ATOM 1188 O O . CYS B 1 19 ? -1.018 7.254 14.57 1 98.06 19 CYS B O 1
ATOM 1190 N N . GLY B 1 20 ? -1.592 5.258 13.992 1 97.62 20 GLY B N 1
ATOM 1191 C CA . GLY B 1 20 ? -2.453 5.094 15.148 1 97.62 20 GLY B CA 1
ATOM 1192 C C . GLY B 1 20 ? -1.701 5.156 16.469 1 97.62 20 GLY B C 1
ATOM 1193 O O . GLY B 1 20 ? -0.632 4.555 16.609 1 97.62 20 GLY B O 1
ATOM 1194 N N . ARG B 1 21 ? -2.303 5.824 17.406 1 95.62 21 ARG B N 1
ATOM 1195 C CA . ARG B 1 21 ? -1.701 5.984 18.719 1 95.62 21 ARG B CA 1
ATOM 1196 C C . ARG B 1 21 ? -2.062 4.812 19.625 1 95.62 21 ARG B C 1
ATOM 1198 O O . ARG B 1 21 ? -1.358 4.539 20.609 1 95.62 21 ARG B O 1
ATOM 1205 N N . ASN B 1 22 ? -3.111 4.109 19.297 1 96.75 22 ASN B N 1
ATOM 1206 C CA . ASN B 1 22 ? -3.611 3.035 20.156 1 96.75 22 ASN B CA 1
ATOM 1207 C C . ASN B 1 22 ? -3.523 1.682 19.453 1 96.75 22 ASN B C 1
ATOM 1209 O O . ASN B 1 22 ? -4.242 0.747 19.812 1 96.75 22 ASN B O 1
ATOM 1213 N N . ASN B 1 23 ? -2.77 1.596 18.453 1 97.5 23 ASN B N 1
ATOM 1214 C CA . ASN B 1 23 ? -2.512 0.354 17.734 1 97.5 23 ASN B CA 1
ATOM 1215 C C . ASN B 1 23 ? -1.088 -0.144 17.969 1 97.5 23 ASN B C 1
ATOM 1217 O O . ASN B 1 23 ? -0.129 0.46 17.484 1 97.5 23 ASN B O 1
ATOM 1221 N N . PRO B 1 24 ? -0.923 -1.21 18.688 1 95.31 24 PRO B N 1
ATOM 1222 C CA . PRO B 1 24 ? 0.43 -1.689 18.984 1 95.31 24 PRO B CA 1
ATOM 1223 C C . PRO B 1 24 ? 1.179 -2.146 17.734 1 95.31 24 PRO B C 1
ATOM 1225 O O . PRO B 1 24 ? 2.408 -2.252 17.75 1 95.31 24 PRO B O 1
ATOM 1228 N N . PHE B 1 25 ? 0.513 -2.334 16.625 1 94.38 25 PHE B N 1
ATOM 1229 C CA . PHE B 1 25 ? 1.146 -2.789 15.398 1 94.38 25 PHE B CA 1
ATOM 1230 C C . PHE B 1 25 ? 1.359 -1.626 14.438 1 94.38 25 PHE B C 1
ATOM 1232 O O . PHE B 1 25 ? 1.837 -1.818 13.32 1 94.38 25 PHE B O 1
ATOM 1239 N N . SER B 1 26 ? 0.982 -0.425 14.945 1 97.69 26 SER B N 1
ATOM 1240 C CA . SER B 1 26 ? 1.126 0.758 14.102 1 97.69 26 SER B CA 1
ATOM 1241 C C . SER B 1 26 ? 2.596 1.087 13.859 1 97.69 26 SER B C 1
ATOM 1243 O O . SER B 1 26 ? 3.443 0.839 14.719 1 97.69 26 SER B O 1
ATOM 1245 N N . LEU B 1 27 ? 2.855 1.635 12.672 1 96.62 27 LEU B N 1
ATOM 1246 C CA . LEU B 1 27 ? 4.191 2.168 12.414 1 96.62 27 LEU B CA 1
ATOM 1247 C C . LEU B 1 27 ? 4.465 3.383 13.297 1 96.62 27 LEU B C 1
ATOM 1249 O O . LEU B 1 27 ? 5.617 3.803 13.438 1 96.62 27 LEU B O 1
ATOM 1253 N N . GLY B 1 28 ? 3.391 3.994 13.836 1 95.81 28 GLY B N 1
ATOM 1254 C CA . GLY B 1 28 ? 3.533 5.125 14.734 1 95.81 28 GLY B CA 1
ATOM 1255 C C . GLY B 1 28 ? 4.023 6.383 14.047 1 95.81 28 GLY B C 1
ATOM 1256 O O . GLY B 1 28 ? 4.648 7.238 14.672 1 95.81 28 GLY B O 1
ATOM 1257 N N . LEU B 1 29 ? 3.758 6.492 12.797 1 97.06 29 LEU B N 1
ATOM 1258 C CA . LEU B 1 29 ? 4.254 7.629 12.031 1 97.06 29 LEU B CA 1
ATOM 1259 C C . LEU B 1 29 ? 3.533 8.914 12.438 1 97.06 29 LEU B C 1
ATOM 1261 O O . LEU B 1 29 ? 2.316 8.906 12.633 1 97.06 29 LEU B O 1
ATOM 1265 N N . GLN B 1 30 ? 4.324 9.875 12.602 1 97.12 30 GLN B N 1
ATOM 1266 C CA . GLN B 1 30 ? 3.805 11.219 12.82 1 97.12 30 GLN B CA 1
ATOM 1267 C C . GLN B 1 30 ? 4.121 12.125 11.633 1 97.12 30 GLN B C 1
ATOM 1269 O O . GLN B 1 30 ? 5.207 12.055 11.062 1 97.12 30 GLN B O 1
ATOM 1274 N N . PHE B 1 31 ? 3.145 12.953 11.336 1 97.81 31 PHE B N 1
ATOM 1275 C CA . PHE B 1 31 ? 3.336 13.906 10.242 1 97.81 31 PHE B CA 1
ATOM 1276 C C . PHE B 1 31 ? 3.289 15.336 10.766 1 97.81 31 PHE B C 1
ATOM 1278 O O . PHE B 1 31 ? 2.506 15.656 11.664 1 97.81 31 PHE B O 1
ATOM 1285 N N . TYR B 1 32 ? 4.133 16.125 10.125 1 97.88 32 TYR B N 1
ATOM 1286 C CA . TYR B 1 32 ? 4.27 17.531 10.492 1 97.88 32 TYR B CA 1
ATOM 1287 C C . TYR B 1 32 ? 3.902 18.438 9.328 1 97.88 32 TYR B C 1
ATOM 1289 O O . TYR B 1 32 ? 4.238 18.141 8.172 1 97.88 32 TYR B O 1
ATOM 1297 N N . SER B 1 33 ? 3.309 19.547 9.742 1 97.19 33 SER B N 1
ATOM 1298 C CA . SER B 1 33 ? 2.98 20.531 8.711 1 97.19 33 SER B CA 1
ATOM 1299 C C . SER B 1 33 ? 4.234 21.219 8.188 1 97.19 33 SER B C 1
ATOM 1301 O O . SER B 1 33 ? 5.109 21.594 8.969 1 97.19 33 SER B O 1
ATOM 1303 N N . THR B 1 34 ? 4.352 21.312 6.828 1 95.5 34 THR B N 1
ATOM 1304 C CA . THR B 1 34 ? 5.453 22.062 6.219 1 95.5 34 THR B CA 1
ATOM 1305 C C . THR B 1 34 ? 4.941 23.312 5.512 1 95.5 34 THR B C 1
ATOM 1307 O O . THR B 1 34 ? 5.625 23.859 4.648 1 95.5 34 THR B O 1
ATOM 1310 N N . GLY B 1 35 ? 3.891 23.781 5.879 1 89.19 35 GLY B N 1
ATOM 1311 C CA . GLY B 1 35 ? 3.148 24.875 5.281 1 89.19 35 GLY B CA 1
ATOM 1312 C C . GLY B 1 35 ? 1.704 24.531 4.977 1 89.19 35 GLY B C 1
ATOM 1313 O O . GLY B 1 35 ? 1.233 23.453 5.332 1 89.19 35 GLY B O 1
ATOM 1314 N N . ALA B 1 36 ? 1.029 25.391 4.25 1 81.31 36 ALA B N 1
ATOM 1315 C CA . ALA B 1 36 ? -0.412 25.25 4.062 1 81.31 36 ALA B CA 1
ATOM 1316 C C . ALA B 1 36 ? -0.741 24 3.25 1 81.31 36 ALA B C 1
ATOM 1318 O O . ALA B 1 36 ? -1.804 23.406 3.426 1 81.31 36 ALA B O 1
ATOM 1319 N N . GLU B 1 37 ? 0.216 23.531 2.451 1 87 37 GLU B N 1
ATOM 1320 C CA . GLU B 1 37 ? -0.194 22.469 1.535 1 87 37 GLU B CA 1
ATOM 1321 C C . GLU B 1 37 ? 0.586 21.188 1.793 1 87 37 GLU B C 1
ATOM 1323 O O . GLU B 1 37 ? 0.294 20.156 1.199 1 87 37 GLU B O 1
ATOM 1328 N N . GLY B 1 38 ? 1.548 21.297 2.695 1 96.06 38 GLY B N 1
ATOM 1329 C CA . GLY B 1 38 ? 2.469 20.172 2.699 1 96.06 38 GLY B CA 1
ATOM 1330 C C . GLY B 1 38 ? 2.625 19.547 4.066 1 96.06 38 GLY B C 1
ATOM 1331 O O . GLY B 1 38 ? 2.332 20.172 5.086 1 96.06 38 GLY B O 1
ATOM 1332 N N . VAL B 1 39 ? 3.012 18.25 4.074 1 98.19 39 VAL B N 1
ATOM 1333 C CA . VAL B 1 39 ? 3.336 17.531 5.301 1 98.19 39 VAL B CA 1
ATOM 1334 C C . VAL B 1 39 ? 4.617 16.734 5.102 1 98.19 39 VAL B C 1
ATOM 1336 O O . VAL B 1 39 ? 5.027 16.469 3.967 1 98.19 39 VAL B O 1
ATOM 1339 N N . GLU B 1 40 ? 5.191 16.422 6.211 1 98.44 40 GLU B N 1
ATOM 1340 C CA . GLU B 1 40 ? 6.391 15.594 6.203 1 98.44 40 GLU B CA 1
ATOM 1341 C C . GLU B 1 40 ? 6.414 14.656 7.406 1 98.44 40 GLU B C 1
ATOM 1343 O O . GLU B 1 40 ? 5.945 15.008 8.492 1 98.44 40 GLU B O 1
ATOM 1348 N N . GLY B 1 41 ? 6.871 13.492 7.227 1 98.06 41 GLY B N 1
ATOM 1349 C CA . GLY B 1 41 ? 7.133 12.508 8.266 1 98.06 41 GLY B CA 1
ATOM 1350 C C . GLY B 1 41 ? 8.312 11.609 7.945 1 98.06 41 GLY B C 1
ATOM 1351 O O . GLY B 1 41 ? 8.867 11.664 6.848 1 98.06 41 GLY B O 1
ATOM 1352 N N . SER B 1 42 ? 8.711 10.859 8.961 1 98.06 42 SER B N 1
ATOM 1353 C CA . SER B 1 42 ? 9.805 9.922 8.742 1 98.06 42 SER B CA 1
ATOM 1354 C C . SER B 1 42 ? 9.641 8.672 9.602 1 98.06 42 SER B C 1
ATOM 1356 O O . SER B 1 42 ? 8.938 8.695 10.617 1 98.06 42 SER B O 1
ATOM 1358 N N . PHE B 1 43 ? 10.211 7.59 9.094 1 97.69 43 PHE B N 1
ATOM 1359 C CA . PHE B 1 43 ? 10.25 6.348 9.859 1 97.69 43 PHE B CA 1
ATOM 1360 C C . PHE B 1 43 ? 11.492 5.535 9.508 1 97.69 43 PHE B C 1
ATOM 1362 O O . PHE B 1 43 ? 12.125 5.777 8.477 1 97.69 43 PHE B O 1
ATOM 1369 N N . VAL B 1 44 ? 11.844 4.652 10.359 1 97.06 44 VAL B N 1
ATOM 1370 C CA . VAL B 1 44 ? 12.906 3.682 10.094 1 97.06 44 VAL B CA 1
ATOM 1371 C C . VAL B 1 44 ? 12.289 2.338 9.711 1 97.06 44 VAL B C 1
ATOM 1373 O O . VAL B 1 44 ? 11.406 1.829 10.406 1 97.06 44 VAL B O 1
ATOM 1376 N N . GLY B 1 45 ? 12.797 1.879 8.594 1 96.56 45 GLY B N 1
ATOM 1377 C CA . GLY B 1 45 ? 12.305 0.57 8.195 1 96.56 45 GLY B CA 1
ATOM 1378 C C . GLY B 1 45 ? 12.641 -0.522 9.195 1 96.56 45 GLY B C 1
ATOM 1379 O O . GLY B 1 45 ? 12.789 -0.255 10.391 1 96.56 45 GLY B O 1
ATOM 1380 N N . GLY B 1 46 ? 12.594 -1.713 8.797 1 96.81 46 GLY B N 1
ATOM 1381 C CA . GLY B 1 46 ? 12.875 -2.904 9.578 1 96.81 46 GLY B CA 1
ATOM 1382 C C . GLY B 1 46 ? 12.625 -4.191 8.82 1 96.81 46 GLY B C 1
ATOM 1383 O O . GLY B 1 46 ? 11.82 -4.223 7.883 1 96.81 46 GLY B O 1
ATOM 1384 N N . PRO B 1 47 ? 13.328 -5.246 9.258 1 96.81 47 PRO B N 1
ATOM 1385 C CA . PRO B 1 47 ? 13.18 -6.52 8.547 1 96.81 47 PRO B CA 1
ATOM 1386 C C . PRO B 1 47 ? 11.75 -7.043 8.57 1 96.81 47 PRO B C 1
ATOM 1388 O O . PRO B 1 47 ? 11.336 -7.77 7.668 1 96.81 47 PRO B O 1
ATOM 1391 N N . HIS B 1 48 ? 11.008 -6.602 9.57 1 96.94 48 HIS B N 1
ATOM 1392 C CA . HIS B 1 48 ? 9.641 -7.078 9.703 1 96.94 48 HIS B CA 1
ATOM 1393 C C . HIS B 1 48 ? 8.727 -6.438 8.656 1 96.94 48 HIS B C 1
ATOM 1395 O O . HIS B 1 48 ? 7.566 -6.824 8.516 1 96.94 48 HIS B O 1
ATOM 1401 N N . LEU B 1 49 ? 9.227 -5.469 7.906 1 98.19 49 LEU B N 1
ATOM 1402 C CA . LEU B 1 49 ? 8.453 -4.75 6.902 1 98.19 49 LEU B CA 1
ATOM 1403 C C . LEU B 1 49 ? 8.914 -5.117 5.496 1 98.19 49 LEU B C 1
ATOM 1405 O O . LEU B 1 49 ? 8.508 -4.477 4.52 1 98.19 49 LEU B O 1
ATOM 1409 N N . GLN B 1 50 ? 9.742 -6.164 5.367 1 98.25 50 GLN B N 1
ATOM 1410 C CA . GLN B 1 50 ? 10.383 -6.465 4.094 1 98.25 50 GLN B CA 1
ATOM 1411 C C . GLN B 1 50 ? 9.43 -7.223 3.168 1 98.25 50 GLN B C 1
ATOM 1413 O O . GLN B 1 50 ? 8.469 -7.832 3.627 1 98.25 50 GLN B O 1
ATOM 1418 N N . GLY B 1 51 ? 9.656 -7.02 1.834 1 97.75 51 GLY B N 1
ATOM 1419 C CA . GLY B 1 51 ? 9.133 -7.906 0.807 1 97.75 51 GLY B CA 1
ATOM 1420 C C . GLY B 1 51 ? 10.117 -9 0.412 1 97.75 51 GLY B C 1
ATOM 1421 O O . GLY B 1 51 ? 10.078 -10.102 0.96 1 97.75 51 GLY B O 1
ATOM 1422 N N . TYR B 1 52 ? 11.031 -8.641 -0.445 1 97.44 52 TYR B N 1
ATOM 1423 C CA . TYR B 1 52 ? 12.219 -9.461 -0.633 1 97.44 52 TYR B CA 1
ATOM 1424 C C . TYR B 1 52 ? 13.211 -9.25 0.504 1 97.44 52 TYR B C 1
ATOM 1426 O O . TYR B 1 52 ? 13.125 -8.258 1.237 1 97.44 52 TYR B O 1
ATOM 1434 N N . ALA B 1 53 ? 14.141 -10.117 0.625 1 96.69 53 ALA B N 1
ATOM 1435 C CA . ALA B 1 53 ? 15.117 -10.055 1.704 1 96.69 53 ALA B CA 1
ATOM 1436 C C . ALA B 1 53 ? 15.859 -8.719 1.693 1 96.69 53 ALA B C 1
ATOM 1438 O O . ALA B 1 53 ? 16.484 -8.359 0.699 1 96.69 53 ALA B O 1
ATOM 1439 N N . GLY B 1 54 ? 15.625 -7.977 2.74 1 97 54 GLY B N 1
ATOM 1440 C CA . GLY B 1 54 ? 16.406 -6.77 2.969 1 97 54 GLY B CA 1
ATOM 1441 C C . GLY B 1 54 ? 15.797 -5.535 2.332 1 97 54 GLY B C 1
ATOM 1442 O O . GLY B 1 54 ? 16.297 -4.422 2.52 1 97 54 GLY B O 1
ATOM 1443 N N . ILE B 1 55 ? 14.703 -5.703 1.617 1 97.19 55 ILE B N 1
ATOM 1444 C CA . ILE B 1 55 ? 14.078 -4.602 0.892 1 97.19 55 ILE B CA 1
ATOM 1445 C C . ILE B 1 55 ? 12.656 -4.391 1.408 1 97.19 55 ILE B C 1
ATOM 1447 O O . ILE B 1 55 ? 11.906 -5.352 1.598 1 97.19 55 ILE B O 1
ATOM 1451 N N . LEU B 1 56 ? 12.305 -3.078 1.632 1 98.25 56 LEU B N 1
ATOM 1452 C CA . LEU B 1 56 ? 10.953 -2.785 2.096 1 98.25 56 LEU B CA 1
ATOM 1453 C C . LEU B 1 56 ? 9.922 -3.262 1.085 1 98.25 56 LEU B C 1
ATOM 1455 O O . LEU B 1 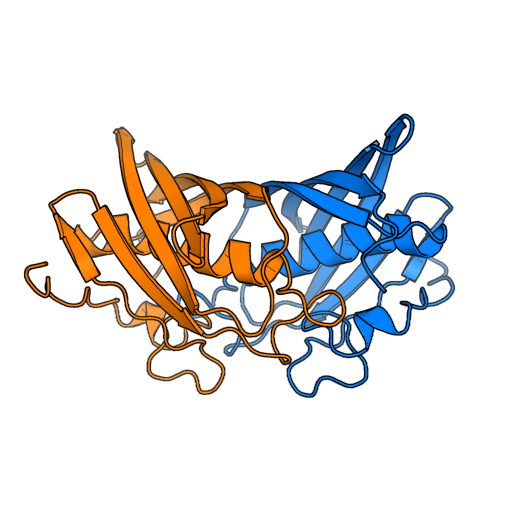56 ? 10.109 -3.102 -0.123 1 98.25 56 LEU B O 1
ATOM 1459 N N . HIS B 1 57 ? 8.867 -3.857 1.597 1 98.56 57 HIS B N 1
ATOM 1460 C CA . HIS B 1 57 ? 7.758 -4.23 0.726 1 98.56 57 HIS B CA 1
ATOM 1461 C C . HIS B 1 57 ? 7.145 -3.002 0.059 1 98.56 57 HIS B C 1
ATOM 1463 O O . HIS B 1 57 ? 6.895 -1.992 0.721 1 98.56 57 HIS B O 1
ATOM 1469 N N . GLY B 1 58 ? 6.828 -3.068 -1.22 1 97.88 58 GLY B N 1
ATOM 1470 C CA . GLY B 1 58 ? 6.184 -1.971 -1.92 1 97.88 58 GLY B CA 1
ATOM 1471 C C . GLY B 1 58 ? 4.875 -1.539 -1.279 1 97.88 58 GLY B C 1
ATOM 1472 O O . GLY B 1 58 ? 4.504 -0.365 -1.347 1 97.88 58 GLY B O 1
ATOM 1473 N N . GLY B 1 59 ? 4.18 -2.471 -0.701 1 98.06 59 GLY B N 1
ATOM 1474 C CA . GLY B 1 59 ? 2.947 -2.168 0.008 1 98.06 59 GLY B CA 1
ATOM 1475 C C . GLY B 1 59 ? 3.158 -1.278 1.219 1 98.06 59 GLY B C 1
ATOM 1476 O O . GLY B 1 59 ? 2.307 -0.448 1.541 1 98.06 59 GLY B O 1
ATOM 1477 N N . VAL B 1 60 ? 4.25 -1.468 1.914 1 98.19 60 VAL B N 1
ATOM 1478 C CA . VAL B 1 60 ? 4.594 -0.617 3.049 1 98.19 60 VAL B CA 1
ATOM 1479 C C . VAL B 1 60 ? 4.859 0.807 2.564 1 98.19 60 VAL B C 1
ATOM 1481 O O . VAL B 1 60 ? 4.328 1.77 3.127 1 98.19 60 VAL B O 1
ATOM 1484 N N . ILE B 1 61 ? 5.629 0.912 1.499 1 98.75 61 ILE B N 1
ATOM 1485 C CA . ILE B 1 61 ? 5.926 2.211 0.903 1 98.75 61 ILE B CA 1
ATOM 1486 C C . ILE B 1 61 ? 4.625 2.881 0.459 1 98.75 61 ILE B C 1
ATOM 1488 O O . ILE B 1 61 ? 4.406 4.062 0.732 1 98.75 61 ILE B O 1
ATOM 1492 N N . SER B 1 62 ? 3.738 2.129 -0.177 1 98.88 62 SER B N 1
ATOM 1493 C CA . SER B 1 62 ? 2.447 2.646 -0.617 1 98.88 62 SER B CA 1
ATOM 1494 C C . SER B 1 62 ? 1.623 3.15 0.563 1 98.88 62 SER B C 1
ATOM 1496 O O . SER B 1 62 ? 0.999 4.211 0.484 1 98.88 62 SER B O 1
ATOM 1498 N N . ALA B 1 63 ? 1.627 2.404 1.647 1 98.75 63 ALA B N 1
ATOM 1499 C CA . ALA B 1 63 ? 0.835 2.746 2.826 1 98.75 63 ALA B CA 1
ATOM 1500 C C . ALA B 1 63 ? 1.304 4.062 3.438 1 98.75 63 ALA B C 1
ATOM 1502 O O . ALA B 1 63 ? 0.487 4.914 3.799 1 98.75 63 ALA B O 1
ATOM 1503 N N . VAL B 1 64 ? 2.615 4.234 3.557 1 98.75 64 VAL B N 1
ATOM 1504 C CA . VAL B 1 64 ? 3.15 5.434 4.199 1 98.75 64 VAL B CA 1
ATOM 1505 C C . VAL B 1 64 ? 2.926 6.645 3.299 1 98.75 64 VAL B C 1
ATOM 1507 O O . VAL B 1 64 ? 2.602 7.734 3.781 1 98.75 64 VAL B O 1
ATOM 1510 N N . LEU B 1 65 ? 3.078 6.434 1.972 1 98.88 65 LEU B N 1
ATOM 1511 C CA . LEU B 1 65 ? 2.781 7.504 1.029 1 98.88 65 LEU B CA 1
ATOM 1512 C C . LEU B 1 65 ? 1.313 7.91 1.112 1 98.88 65 LEU B C 1
ATOM 1514 O O . LEU B 1 65 ? 0.996 9.102 1.168 1 98.88 65 LEU B O 1
ATOM 1518 N N . ASP B 1 66 ? 0.449 6.93 1.114 1 98.88 66 ASP B N 1
ATOM 1519 C CA . ASP B 1 66 ? -0.985 7.164 1.249 1 98.88 66 ASP B CA 1
ATOM 1520 C C . ASP B 1 66 ? -1.296 7.938 2.529 1 98.88 66 ASP B C 1
ATOM 1522 O O . ASP B 1 66 ? -2.047 8.914 2.506 1 98.88 66 ASP B O 1
ATOM 1526 N N . SER B 1 67 ? -0.708 7.539 3.613 1 98.62 67 SER B N 1
ATOM 1527 C CA . SER B 1 67 ? -0.943 8.18 4.902 1 98.62 67 SER B CA 1
ATOM 1528 C C . SER B 1 67 ? -0.489 9.633 4.887 1 98.62 67 SER B C 1
ATOM 1530 O O . SER B 1 67 ? -1.176 10.508 5.418 1 98.62 67 SER B O 1
ATOM 1532 N N . ALA B 1 68 ? 0.693 9.914 4.297 1 98.62 68 ALA B N 1
ATOM 1533 C CA . ALA B 1 68 ? 1.158 11.297 4.191 1 98.62 68 ALA B CA 1
ATOM 1534 C C . ALA B 1 68 ? 0.166 12.148 3.41 1 98.62 68 ALA B C 1
ATOM 1536 O O . ALA B 1 68 ? -0.144 13.273 3.811 1 98.62 68 ALA B O 1
ATOM 1537 N N . MET B 1 69 ? -0.326 11.57 2.361 1 98.69 69 MET B N 1
ATOM 1538 C CA . MET B 1 69 ? -1.25 12.32 1.516 1 98.69 69 MET B CA 1
ATOM 1539 C C . MET B 1 69 ? -2.561 12.594 2.248 1 98.69 69 MET B C 1
ATOM 1541 O O . MET B 1 69 ? -3.115 13.688 2.15 1 98.69 69 MET B O 1
ATOM 1545 N N . VAL B 1 70 ? -3.066 11.625 2.986 1 97.81 70 VAL B N 1
ATOM 1546 C CA . VAL B 1 70 ? -4.273 11.82 3.785 1 97.81 70 VAL B CA 1
ATOM 1547 C C . VAL B 1 70 ? -4.043 12.938 4.805 1 97.81 70 VAL B C 1
ATOM 1549 O O . VAL B 1 70 ? -4.934 13.75 5.055 1 97.81 70 VAL B O 1
ATOM 1552 N N . HIS B 1 71 ? -2.869 13.008 5.371 1 97.81 71 HIS B N 1
ATOM 1553 C CA . HIS B 1 71 ? -2.584 13.992 6.406 1 97.81 71 HIS B CA 1
ATOM 1554 C C . HIS B 1 71 ? -2.514 15.398 5.824 1 97.81 71 HIS B C 1
ATOM 1556 O O . HIS B 1 71 ? -2.701 16.391 6.543 1 97.81 71 HIS B O 1
ATOM 1562 N N . CYS B 1 72 ? -2.205 15.523 4.504 1 97.25 72 CYS B N 1
ATOM 1563 C CA . CYS B 1 72 ? -2.34 16.812 3.844 1 97.25 72 CYS B CA 1
ATOM 1564 C C . CYS B 1 72 ? -3.762 17.359 3.975 1 97.25 72 CYS B C 1
ATOM 1566 O O . CYS B 1 72 ? -3.967 18.562 4.125 1 97.25 72 CYS B O 1
ATOM 1568 N N . LEU B 1 73 ? -4.648 16.438 3.943 1 96.94 73 LEU B N 1
ATOM 1569 C CA . LEU B 1 73 ? -6.055 16.812 4.012 1 96.94 73 LEU B CA 1
ATOM 1570 C C . LEU B 1 73 ? -6.508 16.969 5.457 1 96.94 73 LEU B C 1
ATOM 1572 O O . LEU B 1 73 ? -7.25 17.906 5.781 1 96.94 73 LEU B O 1
ATOM 1576 N N . LEU B 1 74 ? -6.012 16.094 6.316 1 95.75 74 LEU B N 1
ATOM 1577 C CA . LEU B 1 74 ? -6.398 16.156 7.723 1 95.75 74 LEU B CA 1
ATOM 1578 C C . LEU B 1 74 ? -5.969 17.469 8.352 1 95.75 74 LEU B C 1
ATOM 1580 O O . LEU B 1 74 ? -6.68 18.016 9.195 1 95.75 74 LEU B O 1
ATOM 1584 N N . GLN B 1 75 ? -4.832 18.016 7.945 1 94.94 75 GLN B N 1
ATOM 1585 C CA . GLN B 1 75 ? -4.379 19.281 8.531 1 94.94 75 GLN B CA 1
ATOM 1586 C C . GLN B 1 75 ? -5.312 20.422 8.156 1 94.94 75 GLN B C 1
ATOM 1588 O O . GLN B 1 75 ? -5.277 21.484 8.781 1 94.94 75 GLN B O 1
ATOM 1593 N N . ARG B 1 76 ? -6.156 20.156 7.211 1 93.69 76 ARG B N 1
ATOM 1594 C CA . ARG B 1 76 ? -7.164 21.125 6.785 1 93.69 76 ARG B CA 1
ATOM 1595 C C . ARG B 1 76 ? -8.547 20.734 7.289 1 93.69 76 ARG B C 1
ATOM 1597 O O . ARG B 1 76 ? -9.562 21.234 6.801 1 93.69 76 ARG B O 1
ATOM 1604 N N . ASN B 1 77 ? -8.586 19.734 8.109 1 93.62 77 ASN B N 1
ATOM 1605 C CA . ASN B 1 77 ? -9.812 19.203 8.711 1 93.62 77 ASN B CA 1
ATOM 1606 C C . ASN B 1 77 ? -10.711 18.562 7.66 1 93.62 77 ASN B C 1
ATOM 1608 O O . ASN B 1 77 ? -11.938 18.688 7.73 1 93.62 77 ASN B O 1
ATOM 1612 N N . ILE B 1 78 ? -10.102 18.031 6.656 1 95.19 78 ILE B N 1
ATOM 1613 C CA . ILE B 1 78 ? -10.836 17.328 5.613 1 95.19 78 ILE B CA 1
ATOM 1614 C C . ILE B 1 78 ? -10.656 15.812 5.797 1 95.19 78 ILE B C 1
ATOM 1616 O O . ILE B 1 78 ? -9.531 15.305 5.754 1 95.19 78 ILE B O 1
ATOM 1620 N N . LYS B 1 79 ? -11.742 15.094 6.023 1 96.5 79 LYS B N 1
ATOM 1621 C CA . LYS B 1 79 ? -11.742 13.641 6.02 1 96.5 79 LYS B CA 1
ATOM 1622 C C . LYS B 1 79 ? -12.07 13.094 4.633 1 96.5 79 LYS B C 1
ATOM 1624 O O . LYS B 1 79 ? -13.047 13.508 4.012 1 96.5 79 LYS B O 1
ATOM 1629 N N . ALA B 1 80 ? -11.242 12.211 4.145 1 97.19 80 ALA B N 1
ATOM 1630 C CA . ALA B 1 80 ? -11.406 11.711 2.783 1 97.19 80 ALA B CA 1
ATOM 1631 C C . ALA B 1 80 ? -10.953 10.258 2.674 1 97.19 80 ALA B C 1
ATOM 1633 O O . ALA B 1 80 ? -10.195 9.773 3.516 1 97.19 80 ALA B O 1
ATOM 1634 N N . VAL B 1 81 ? -11.477 9.547 1.706 1 97.31 81 VAL B N 1
ATOM 1635 C CA . VAL B 1 81 ? -11.062 8.18 1.39 1 97.31 81 VAL B CA 1
ATOM 1636 C C . VAL B 1 81 ? -10.344 8.156 0.042 1 97.31 81 VAL B C 1
ATOM 1638 O O . VAL B 1 81 ? -10.633 8.977 -0.833 1 97.31 81 VAL B O 1
ATOM 1641 N N . THR B 1 82 ? -9.391 7.34 -0.046 1 98.31 82 THR B N 1
ATOM 1642 C CA . THR B 1 82 ? -8.633 7.215 -1.285 1 98.31 82 THR B CA 1
ATOM 1643 C C . THR B 1 82 ? -9.469 6.547 -2.369 1 98.31 82 THR B C 1
ATOM 1645 O O . THR B 1 82 ? -10.062 5.488 -2.143 1 98.31 82 THR B O 1
ATOM 1648 N N . ALA B 1 83 ? -9.547 7.18 -3.488 1 98.69 83 ALA B N 1
ATOM 1649 C CA . ALA B 1 83 ? -10.281 6.629 -4.621 1 98.69 83 ALA B CA 1
ATOM 1650 C C . ALA B 1 83 ? -9.336 6 -5.641 1 98.69 83 ALA B C 1
ATOM 1652 O O . ALA B 1 83 ? -9.648 4.965 -6.23 1 98.69 83 ALA B O 1
ATOM 1653 N N . ASP B 1 84 ? -8.234 6.66 -5.902 1 98.88 84 ASP B N 1
ATOM 1654 C CA . ASP B 1 84 ? -7.219 6.25 -6.867 1 98.88 84 ASP B CA 1
ATOM 1655 C C . ASP B 1 84 ? -5.816 6.543 -6.348 1 98.88 84 ASP B C 1
ATOM 1657 O O . ASP B 1 84 ? -5.543 7.645 -5.859 1 98.88 84 ASP B O 1
ATOM 1661 N N . LEU B 1 85 ? -4.965 5.555 -6.344 1 98.94 85 LEU B N 1
ATOM 1662 C CA . LEU B 1 85 ? -3.586 5.68 -5.883 1 98.94 85 LEU B CA 1
ATOM 1663 C C . LEU B 1 85 ? -2.615 5.129 -6.926 1 98.94 85 LEU B C 1
ATOM 1665 O O . LEU B 1 85 ? -2.746 3.98 -7.355 1 98.94 85 LEU B O 1
ATOM 1669 N N . ARG B 1 86 ? -1.688 5.988 -7.328 1 98.94 86 ARG B N 1
ATOM 1670 C CA . ARG B 1 86 ? -0.603 5.539 -8.195 1 98.94 86 ARG B CA 1
ATOM 1671 C C . ARG B 1 86 ? 0.752 5.746 -7.523 1 98.94 86 ARG B C 1
ATOM 1673 O O . ARG B 1 86 ? 1.052 6.84 -7.043 1 98.94 86 ARG B O 1
ATOM 1680 N N . VAL B 1 87 ? 1.533 4.691 -7.496 1 98.94 87 VAL B N 1
ATOM 1681 C CA . VAL B 1 87 ? 2.875 4.75 -6.93 1 98.94 87 VAL B CA 1
ATOM 1682 C C . VAL B 1 87 ? 3.898 4.305 -7.969 1 98.94 87 VAL B C 1
ATOM 1684 O O . VAL B 1 87 ? 3.727 3.266 -8.609 1 98.94 87 VAL B O 1
ATOM 1687 N N . ARG B 1 88 ? 4.859 5.082 -8.148 1 98.94 88 ARG B N 1
ATOM 1688 C CA . ARG B 1 88 ? 6.031 4.711 -8.938 1 98.94 88 ARG B CA 1
ATOM 1689 C C . ARG B 1 88 ? 7.227 4.43 -8.031 1 98.94 88 ARG B C 1
ATOM 1691 O O . ARG B 1 88 ? 7.641 5.293 -7.254 1 98.94 88 ARG B O 1
ATOM 1698 N N . PHE B 1 89 ? 7.707 3.232 -8.133 1 98.88 89 PHE B N 1
ATOM 1699 C CA . PHE B 1 89 ? 8.875 2.816 -7.375 1 98.88 89 PHE B CA 1
ATOM 1700 C C . PHE B 1 89 ? 10.148 2.99 -8.203 1 98.88 89 PHE B C 1
ATOM 1702 O O . PHE B 1 89 ? 10.406 2.215 -9.125 1 98.88 89 PHE B O 1
ATOM 1709 N N . LEU B 1 90 ? 10.93 3.963 -7.781 1 98.69 90 LEU B N 1
ATOM 1710 C CA . LEU B 1 90 ? 12.094 4.348 -8.578 1 98.69 90 LEU B CA 1
ATOM 1711 C C . LEU B 1 90 ? 13.305 3.494 -8.219 1 98.69 90 LEU B C 1
ATOM 1713 O O . LEU B 1 90 ? 14.102 3.145 -9.094 1 98.69 90 LEU B O 1
ATOM 1717 N N . HIS B 1 91 ? 13.477 3.186 -6.977 1 98 91 HIS B N 1
ATOM 1718 C CA . HIS B 1 91 ? 14.555 2.35 -6.449 1 98 91 HIS B CA 1
ATOM 1719 C C . HIS B 1 91 ? 14.078 1.517 -5.266 1 98 91 HIS B C 1
ATOM 1721 O O . HIS B 1 91 ? 13.141 1.909 -4.562 1 98 91 HIS B O 1
ATOM 1727 N N . SER B 1 92 ? 14.75 0.356 -5.137 1 97.38 92 SER B N 1
ATOM 1728 C CA . SER B 1 92 ? 14.469 -0.431 -3.939 1 97.38 92 SER B CA 1
ATOM 1729 C C . SER B 1 92 ? 14.945 0.288 -2.68 1 97.38 92 SER B C 1
ATOM 1731 O O . SER B 1 92 ? 16 0.928 -2.684 1 97.38 92 SER B O 1
ATOM 1733 N N . ILE B 1 93 ? 14.172 0.201 -1.604 1 98.19 93 ILE B N 1
ATOM 1734 C CA . ILE B 1 93 ? 14.547 0.833 -0.343 1 98.19 93 ILE B CA 1
ATOM 1735 C C . ILE B 1 93 ? 15.016 -0.23 0.649 1 98.19 93 ILE B C 1
ATOM 1737 O O . ILE B 1 93 ? 14.242 -1.109 1.034 1 98.19 93 ILE B O 1
ATOM 1741 N N . PRO B 1 94 ? 16.234 -0.148 1.123 1 97.81 94 PRO B N 1
ATOM 1742 C CA . PRO B 1 94 ? 16.688 -1.095 2.145 1 97.81 94 PRO B CA 1
ATOM 1743 C C . PRO B 1 94 ? 15.883 -0.995 3.439 1 97.81 94 PRO B C 1
ATOM 1745 O O . PRO B 1 94 ? 15.516 0.106 3.859 1 97.81 94 PRO B O 1
ATOM 1748 N N . CYS B 1 95 ? 15.672 -2.098 4.098 1 97.5 95 CYS B N 1
ATOM 1749 C CA . CYS B 1 95 ? 14.883 -2.143 5.328 1 97.5 95 CYS B CA 1
ATOM 1750 C C . CYS B 1 95 ? 15.555 -1.333 6.434 1 97.5 95 CYS B C 1
ATOM 1752 O O . CYS B 1 95 ? 14.891 -0.896 7.375 1 97.5 95 CYS B O 1
ATOM 1754 N N . SER B 1 96 ? 16.781 -1.107 6.309 1 97.06 96 SER B N 1
ATOM 1755 C CA . SER B 1 96 ? 17.547 -0.405 7.34 1 97.06 96 SER B CA 1
ATOM 1756 C C . SER B 1 96 ? 17.484 1.105 7.137 1 97.06 96 SER B C 1
ATOM 1758 O O . SER B 1 96 ? 18 1.868 7.953 1 97.06 96 SER B O 1
ATOM 1760 N N . SER B 1 97 ? 16.812 1.591 6.203 1 98.12 97 SER B N 1
ATOM 1761 C CA . SER B 1 97 ? 16.859 3 5.832 1 98.12 97 SER B CA 1
ATOM 1762 C C . SER B 1 97 ? 15.945 3.836 6.723 1 98.12 97 SER B C 1
ATOM 1764 O O . SER B 1 97 ? 14.898 3.359 7.172 1 98.12 97 SER B O 1
ATOM 1766 N N . GLN B 1 98 ? 16.406 5.027 7.023 1 98.31 98 GLN B N 1
ATOM 1767 C CA . GLN B 1 98 ? 15.484 6.09 7.422 1 98.31 98 GLN B CA 1
ATOM 1768 C C . GLN B 1 98 ? 14.797 6.711 6.211 1 98.31 98 GLN B C 1
ATOM 1770 O O . GLN B 1 98 ? 15.461 7.258 5.328 1 98.31 98 GLN B O 1
ATOM 1775 N N . VAL B 1 99 ? 13.5 6.637 6.172 1 98.75 99 VAL B N 1
ATOM 1776 C CA . VAL B 1 99 ? 12.742 7.105 5.02 1 98.75 99 VAL B CA 1
ATOM 1777 C C . VAL B 1 99 ? 11.992 8.391 5.379 1 98.75 99 VAL B C 1
ATOM 1779 O O . VAL B 1 99 ? 11.297 8.445 6.391 1 98.75 99 VAL B O 1
ATOM 1782 N N . THR B 1 100 ? 12.172 9.383 4.598 1 98.75 100 THR B N 1
ATOM 1783 C CA . THR B 1 100 ? 11.406 10.625 4.723 1 98.75 100 THR B CA 1
ATOM 1784 C C . THR B 1 100 ? 10.297 10.68 3.68 1 98.75 100 THR B C 1
ATOM 1786 O O . THR B 1 100 ? 10.531 10.398 2.502 1 98.75 100 THR B O 1
ATOM 1789 N N . ILE B 1 101 ? 9.117 11 4.191 1 98.81 101 ILE B N 1
ATOM 1790 C CA . ILE B 1 101 ? 7.953 11.094 3.311 1 98.81 101 ILE B CA 1
ATOM 1791 C C . ILE B 1 101 ? 7.441 12.531 3.281 1 98.81 101 ILE B C 1
ATOM 1793 O O . ILE B 1 101 ? 7.246 13.148 4.328 1 98.81 101 ILE B O 1
ATOM 1797 N N . ARG B 1 102 ? 7.254 13.016 2.066 1 98.56 102 ARG B N 1
ATOM 1798 C CA . ARG B 1 102 ? 6.676 14.336 1.854 1 98.56 102 ARG B CA 1
ATOM 1799 C C . ARG B 1 102 ? 5.426 14.258 0.984 1 98.56 102 ARG B C 1
ATOM 1801 O O . ARG B 1 102 ? 5.379 13.484 0.026 1 98.56 102 ARG B O 1
ATOM 1808 N N . ALA B 1 103 ? 4.449 15.031 1.34 1 98.81 103 ALA B N 1
ATOM 1809 C CA . ALA B 1 103 ? 3.234 15.094 0.533 1 98.81 103 ALA B CA 1
ATOM 1810 C C . ALA B 1 103 ? 2.711 16.531 0.446 1 98.81 103 ALA B C 1
ATOM 1812 O O . ALA B 1 103 ? 2.965 17.344 1.336 1 98.81 103 ALA B O 1
ATOM 1813 N N . TRP B 1 104 ? 2.023 16.781 -0.667 1 98.62 104 TRP B N 1
ATOM 1814 C CA . TRP B 1 104 ? 1.468 18.125 -0.833 1 98.62 104 TRP B CA 1
ATOM 1815 C C . TRP B 1 104 ? 0.238 18.094 -1.733 1 98.62 104 TRP B C 1
ATOM 1817 O O . TRP B 1 104 ? 0.165 17.297 -2.67 1 98.62 104 TRP B O 1
ATOM 1827 N N . LEU B 1 105 ? -0.668 18.969 -1.414 1 98.44 105 LEU B N 1
ATOM 1828 C CA . LEU B 1 105 ? -1.911 19.109 -2.166 1 98.44 105 LEU B CA 1
ATOM 1829 C C . LEU B 1 105 ? -1.665 19.797 -3.504 1 98.44 105 LEU B C 1
ATOM 1831 O O . LEU B 1 105 ? -1.016 20.844 -3.559 1 98.44 105 LEU B O 1
ATOM 1835 N N . THR B 1 106 ? -2.232 19.188 -4.609 1 98.38 106 THR B N 1
ATOM 1836 C CA . THR B 1 106 ? -1.979 19.766 -5.93 1 98.38 106 THR B CA 1
ATOM 1837 C C . THR B 1 106 ? -3.268 20.297 -6.543 1 98.38 106 THR B C 1
ATOM 1839 O O . THR B 1 106 ? -3.229 21.156 -7.434 1 98.38 106 THR B O 1
ATOM 1842 N N . CYS B 1 107 ? -4.371 19.75 -6.145 1 97.69 107 CYS B N 1
ATOM 1843 C CA . CYS B 1 107 ? -5.648 20.141 -6.73 1 97.69 107 CYS B CA 1
ATOM 1844 C C . CYS B 1 107 ? -6.793 19.906 -5.754 1 97.69 107 CYS B C 1
ATOM 1846 O O . CYS B 1 107 ? -6.805 18.891 -5.043 1 97.69 107 CYS B O 1
ATOM 1848 N N . ALA B 1 108 ? -7.707 20.828 -5.656 1 96.81 108 ALA B N 1
ATOM 1849 C CA . ALA B 1 108 ? -8.945 20.719 -4.887 1 96.81 108 ALA B CA 1
ATOM 1850 C C . ALA B 1 108 ? -10.141 21.219 -5.695 1 96.81 108 ALA B C 1
ATOM 1852 O O . ALA B 1 108 ? -10.219 22.406 -6.016 1 96.81 108 ALA B O 1
ATOM 1853 N N . VAL B 1 109 ? -10.945 20.312 -6.02 1 96.56 109 VAL B N 1
ATOM 1854 C CA . VAL B 1 109 ? -12.164 20.672 -6.75 1 96.56 109 VAL B CA 1
ATOM 1855 C C . VAL B 1 109 ? -13.367 20.016 -6.086 1 96.56 109 VAL B C 1
ATOM 1857 O O . VAL B 1 109 ? -13.562 18.797 -6.199 1 96.56 109 VAL B O 1
ATOM 1860 N N . SER B 1 110 ? -14.188 20.859 -5.445 1 96.12 110 SER B N 1
ATOM 1861 C CA . SER B 1 110 ? -15.359 20.359 -4.727 1 96.12 110 SER B CA 1
ATOM 1862 C C . SER B 1 110 ? -14.961 19.312 -3.684 1 96.12 110 SER B C 1
ATOM 1864 O O . SER B 1 110 ? -14.188 19.625 -2.768 1 96.12 110 SER B O 1
ATOM 1866 N N . THR B 1 111 ? -15.367 18.078 -3.926 1 96.94 111 THR B N 1
ATOM 1867 C CA . THR B 1 111 ? -15.109 17.031 -2.943 1 96.94 111 THR B CA 1
ATOM 1868 C C . THR B 1 111 ? -13.953 16.141 -3.393 1 96.94 111 THR B C 1
ATOM 1870 O O . THR B 1 111 ? -13.656 15.125 -2.754 1 96.94 111 THR B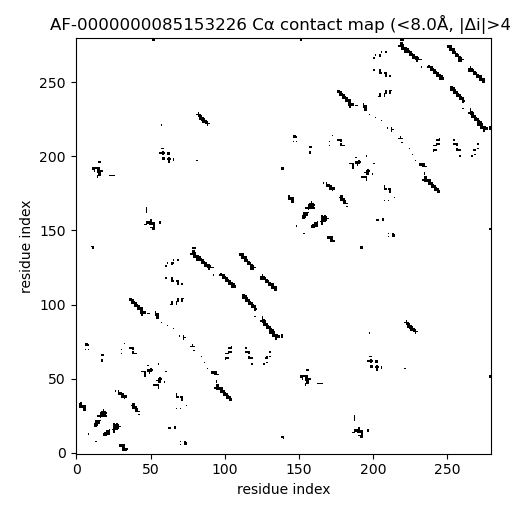 O 1
ATOM 1873 N N . LEU B 1 112 ? -13.297 16.562 -4.488 1 98.31 112 LEU B N 1
ATOM 1874 C CA . LEU B 1 112 ? -12.195 15.797 -5.047 1 98.31 112 LEU B CA 1
ATOM 1875 C C . LEU B 1 112 ? -10.859 16.484 -4.793 1 98.31 112 LEU B C 1
ATOM 1877 O O . LEU B 1 112 ? -10.719 17.688 -5.062 1 98.31 112 LEU B O 1
ATOM 1881 N N . TYR B 1 113 ? -9.898 15.719 -4.305 1 98.62 113 TYR B N 1
ATOM 1882 C CA . TYR B 1 113 ? -8.57 16.25 -4.008 1 98.62 113 TYR B CA 1
ATOM 1883 C C . TYR B 1 113 ? -7.492 15.414 -4.68 1 98.62 113 TYR B C 1
ATOM 1885 O O . TYR B 1 113 ? -7.516 14.18 -4.613 1 98.62 113 TYR B O 1
ATOM 1893 N N . GLU B 1 114 ? -6.605 16.109 -5.332 1 98.81 114 GLU B N 1
ATOM 1894 C CA . GLU B 1 114 ? -5.402 15.453 -5.84 1 98.81 114 GLU B CA 1
ATOM 1895 C C . GLU B 1 114 ? -4.184 15.805 -4.996 1 98.81 114 GLU B C 1
ATOM 1897 O O . GLU B 1 114 ? -3.922 16.984 -4.734 1 98.81 114 GLU B O 1
ATOM 1902 N N . VAL B 1 115 ? -3.518 14.82 -4.535 1 98.88 115 VAL B N 1
ATOM 1903 C CA . VAL B 1 115 ? -2.371 14.977 -3.645 1 98.88 115 VAL B CA 1
ATOM 1904 C C . VAL B 1 115 ? -1.193 14.164 -4.176 1 98.88 115 VAL B C 1
ATOM 1906 O O . VAL B 1 115 ? -1.379 13.062 -4.715 1 98.88 115 VAL B O 1
ATOM 1909 N N . LYS B 1 116 ? 0.015 14.711 -4.078 1 98.94 116 LYS B N 1
ATOM 1910 C CA . LYS B 1 116 ? 1.243 14.016 -4.453 1 98.94 116 LYS B CA 1
ATOM 1911 C C . LYS B 1 116 ? 2.119 13.75 -3.234 1 98.94 116 LYS B C 1
ATOM 1913 O O . LYS B 1 116 ? 2.016 14.445 -2.223 1 98.94 116 LYS B O 1
ATOM 1918 N N . ALA B 1 117 ? 2.959 12.742 -3.301 1 98.94 117 ALA B N 1
ATOM 1919 C CA . ALA B 1 117 ? 3.887 12.406 -2.223 1 98.94 117 ALA B CA 1
ATOM 1920 C C . ALA B 1 117 ? 5.172 11.797 -2.773 1 98.94 117 ALA B C 1
ATOM 1922 O O . ALA B 1 117 ? 5.195 11.305 -3.904 1 98.94 117 ALA B O 1
ATOM 1923 N N . GLU B 1 118 ? 6.18 11.914 -1.992 1 98.94 118 GLU B N 1
ATOM 1924 C CA . GLU B 1 118 ? 7.488 11.344 -2.314 1 98.94 118 GLU B CA 1
ATOM 1925 C C . GLU B 1 118 ? 8.117 10.688 -1.094 1 98.94 118 GLU B C 1
ATOM 1927 O O . GLU B 1 118 ? 7.918 11.133 0.036 1 98.94 118 GLU B O 1
ATOM 1932 N N . ALA B 1 119 ? 8.883 9.617 -1.333 1 98.94 119 ALA B N 1
ATOM 1933 C CA . ALA B 1 119 ? 9.727 8.977 -0.331 1 98.94 119 ALA B CA 1
ATOM 1934 C C . ALA B 1 119 ? 11.211 9.18 -0.647 1 98.94 119 ALA B C 1
ATOM 1936 O O . ALA B 1 119 ? 11.641 8.969 -1.781 1 98.94 119 ALA B O 1
ATOM 1937 N N . TRP B 1 120 ? 11.922 9.562 0.395 1 98.88 120 TRP B N 1
ATOM 193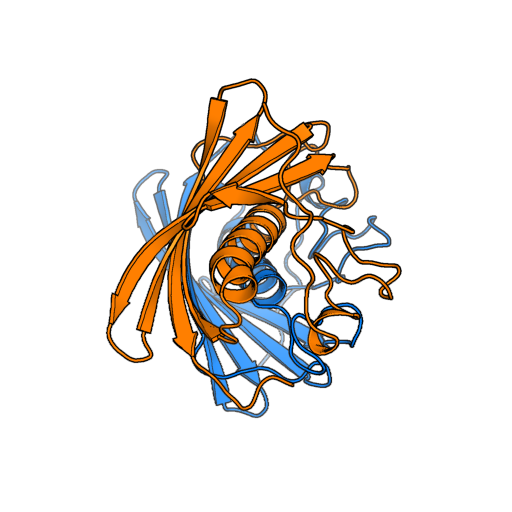8 C CA . TRP B 1 120 ? 13.328 9.906 0.226 1 98.88 120 TRP B CA 1
ATOM 1939 C C . TRP B 1 120 ? 14.203 9.125 1.2 1 98.88 120 TRP B C 1
ATOM 1941 O O . TRP B 1 120 ? 13.836 8.938 2.361 1 98.88 120 TRP B O 1
ATOM 1951 N N . VAL B 1 121 ? 15.383 8.688 0.711 1 98.81 121 VAL B N 1
ATOM 1952 C CA . VAL B 1 121 ? 16.438 8.094 1.526 1 98.81 121 VAL B CA 1
ATOM 1953 C C . VAL B 1 121 ? 17.781 8.742 1.179 1 98.81 121 VAL B C 1
ATOM 1955 O O . VAL B 1 121 ? 18.188 8.742 0.017 1 98.81 121 VAL B O 1
ATOM 1958 N N . ASP B 1 122 ? 18.422 9.328 2.143 1 97.75 122 ASP B N 1
ATOM 1959 C CA . ASP B 1 122 ? 19.75 9.93 1.98 1 97.75 122 ASP B CA 1
ATOM 1960 C C . ASP B 1 122 ? 19.781 10.867 0.779 1 97.75 122 ASP B C 1
ATOM 1962 O O . ASP B 1 122 ? 20.688 10.789 -0.052 1 97.75 122 ASP B O 1
ATOM 1966 N N . GLY B 1 123 ? 18.734 11.672 0.673 1 97.69 123 GLY B N 1
ATOM 1967 C CA . GLY B 1 123 ? 18.703 12.719 -0.341 1 97.69 123 GLY B CA 1
ATOM 1968 C C . GLY B 1 123 ? 18.312 12.203 -1.713 1 97.69 123 GLY B C 1
ATOM 1969 O O . GLY B 1 123 ? 18.297 12.961 -2.682 1 97.69 123 GLY B O 1
ATOM 1970 N N . ARG B 1 124 ? 17.984 10.93 -1.783 1 98.62 124 ARG B N 1
ATOM 1971 C CA . ARG B 1 124 ? 17.578 10.336 -3.051 1 98.62 124 ARG B CA 1
ATOM 1972 C C . ARG B 1 124 ? 16.078 10 -3.041 1 98.62 124 ARG B C 1
ATOM 1974 O O . ARG B 1 124 ? 15.586 9.398 -2.092 1 98.62 124 ARG B O 1
ATOM 1981 N N . ARG B 1 125 ? 15.391 10.484 -4.098 1 98.88 125 ARG B N 1
ATOM 1982 C CA . ARG B 1 125 ? 13.984 10.117 -4.258 1 98.88 125 ARG B CA 1
ATOM 1983 C C . ARG B 1 125 ? 13.852 8.648 -4.637 1 98.88 125 ARG B C 1
ATOM 1985 O O . ARG B 1 125 ? 14.352 8.219 -5.68 1 98.88 125 ARG B O 1
ATOM 1992 N N . MET B 1 126 ? 13.148 7.887 -3.809 1 98.94 126 MET B N 1
ATOM 1993 C CA . MET B 1 126 ? 13.086 6.438 -3.973 1 98.94 126 MET B CA 1
ATOM 1994 C C . MET B 1 126 ? 11.75 6.016 -4.57 1 98.94 126 MET B C 1
ATOM 1996 O O . MET B 1 126 ? 11.656 4.961 -5.203 1 98.94 126 MET B O 1
ATOM 2000 N N . ALA B 1 127 ? 10.703 6.801 -4.324 1 98.94 127 ALA B N 1
ATOM 2001 C CA . ALA B 1 127 ? 9.352 6.543 -4.832 1 98.94 127 ALA B CA 1
ATOM 2002 C C . ALA B 1 127 ? 8.539 7.832 -4.898 1 98.94 127 ALA B C 1
ATOM 2004 O O . ALA B 1 127 ? 8.867 8.82 -4.234 1 98.94 127 ALA B O 1
ATOM 2005 N N . LYS B 1 128 ? 7.535 7.859 -5.727 1 98.94 128 LYS B N 1
ATOM 2006 C CA . LYS B 1 128 ? 6.574 8.953 -5.797 1 98.94 128 LYS B CA 1
ATOM 2007 C C . LYS B 1 128 ? 5.152 8.43 -5.984 1 98.94 128 LYS B C 1
ATOM 2009 O O . LYS B 1 128 ? 4.957 7.324 -6.5 1 98.94 128 LYS B O 1
ATOM 2014 N N . ALA B 1 129 ? 4.227 9.203 -5.539 1 98.94 129 ALA B N 1
ATOM 2015 C CA . ALA B 1 129 ? 2.83 8.781 -5.602 1 98.94 129 ALA B CA 1
ATOM 2016 C C . ALA B 1 129 ? 1.913 9.961 -5.914 1 98.94 129 ALA B C 1
ATOM 2018 O O . ALA B 1 129 ? 2.273 11.117 -5.676 1 98.94 129 ALA B O 1
ATOM 2019 N N . GLN B 1 130 ? 0.858 9.672 -6.512 1 98.94 130 GLN B N 1
ATOM 2020 C CA . GLN B 1 130 ? -0.275 10.562 -6.715 1 98.94 130 GLN B CA 1
ATOM 2021 C C . GLN B 1 130 ? -1.594 9.859 -6.41 1 98.94 130 GLN B C 1
ATOM 2023 O O . GLN B 1 130 ? -1.773 8.688 -6.758 1 98.94 130 GLN B O 1
ATOM 2028 N N . ALA B 1 131 ? -2.488 10.594 -5.801 1 98.94 131 ALA B N 1
ATOM 2029 C CA . ALA B 1 131 ? -3.762 9.969 -5.453 1 98.94 131 ALA B CA 1
ATOM 2030 C C . ALA B 1 131 ? -4.914 10.961 -5.57 1 98.94 131 ALA B C 1
ATOM 2032 O O . ALA B 1 131 ? -4.703 12.172 -5.5 1 98.94 131 ALA B O 1
ATOM 2033 N N . LYS B 1 132 ? -6.023 10.422 -5.863 1 98.88 132 LYS B N 1
ATOM 2034 C CA . LYS B 1 132 ? -7.297 11.133 -5.773 1 98.88 132 LYS B CA 1
ATOM 2035 C C . LYS B 1 132 ? -8.078 10.703 -4.531 1 98.88 132 LYS B C 1
ATOM 2037 O O . LYS B 1 132 ? -8.242 9.508 -4.281 1 98.88 132 LYS B O 1
ATOM 2042 N N . PHE B 1 133 ? -8.508 11.641 -3.814 1 98.62 133 PHE B N 1
ATOM 2043 C CA . PHE B 1 133 ? -9.281 11.422 -2.596 1 98.62 133 PHE B CA 1
ATOM 2044 C C . PHE B 1 133 ? -10.664 12.039 -2.713 1 98.62 133 PHE B C 1
ATOM 2046 O O . PHE B 1 133 ? -10.828 13.109 -3.295 1 98.62 133 PHE B O 1
ATOM 2053 N N . MET B 1 134 ? -11.609 11.391 -2.137 1 98.12 134 MET B N 1
ATOM 2054 C CA . MET B 1 134 ? -12.984 11.883 -2.076 1 98.12 134 MET B CA 1
ATOM 2055 C C . MET B 1 134 ? -13.383 12.211 -0.641 1 98.12 134 MET B C 1
ATOM 2057 O O . MET B 1 134 ? -13.266 11.359 0.247 1 98.12 134 MET B O 1
ATOM 2061 N N . GLN B 1 135 ? -13.812 13.375 -0.5 1 97.56 135 GLN B N 1
ATOM 2062 C CA . GLN B 1 135 ? -14.297 13.75 0.823 1 97.56 135 GLN B CA 1
ATOM 2063 C C . GLN B 1 135 ? -15.445 12.844 1.263 1 97.56 135 GLN B C 1
ATOM 2065 O O . GLN B 1 135 ? -16.328 12.523 0.466 1 97.56 135 GLN B O 1
ATOM 2070 N N . SER B 1 136 ? -15.297 12.352 2.498 1 93.81 136 SER B N 1
ATOM 2071 C CA . SER B 1 136 ? -16.312 11.461 3.031 1 93.81 136 SER B CA 1
ATOM 2072 C C . SER B 1 136 ? -16.641 11.797 4.48 1 93.81 136 SER B C 1
ATOM 2074 O O . SER B 1 136 ? -15.758 11.781 5.34 1 93.81 136 SER B O 1
ATOM 2076 N N . GLU B 1 137 ? -17.922 12 4.77 1 84.81 137 GLU B N 1
ATOM 2077 C CA . GLU B 1 137 ? -18.375 12.273 6.133 1 84.81 137 GLU B CA 1
ATOM 2078 C C . GLU B 1 137 ? -18.656 10.984 6.891 1 84.81 137 GLU B C 1
ATOM 2080 O O . GLU B 1 137 ? -18.906 11.008 8.094 1 84.81 137 GLU B O 1
ATOM 2085 N N . ASP B 1 138 ? -18.516 9.867 6.145 1 83.56 138 ASP B N 1
ATOM 2086 C CA . ASP B 1 138 ? -18.875 8.578 6.723 1 83.56 138 ASP B CA 1
ATOM 2087 C C . ASP B 1 138 ? -17.703 7.977 7.492 1 83.56 138 ASP B C 1
ATOM 2089 O O . ASP B 1 138 ? -17.891 7.062 8.305 1 83.56 138 ASP B O 1
ATOM 2093 N N . VAL B 1 139 ? -16.562 8.523 7.266 1 82.19 139 VAL B N 1
ATOM 2094 C CA . VAL B 1 139 ? -15.406 7.969 7.977 1 82.19 139 VAL B CA 1
ATOM 2095 C C . VAL B 1 139 ? -15.203 8.711 9.297 1 82.19 139 VAL B C 1
ATOM 2097 O O . VAL B 1 139 ? -15.141 9.938 9.312 1 82.19 139 VAL B O 1
ATOM 2100 N N . GLU B 1 140 ? -15.688 8.086 10.461 1 74.19 140 GLU B N 1
ATOM 2101 C CA . GLU B 1 140 ? -15.664 8.719 11.773 1 74.19 140 GLU B CA 1
ATOM 2102 C C . GLU B 1 140 ? -14.773 7.953 12.742 1 74.19 140 GLU B C 1
ATOM 2104 O O . GLU B 1 140 ? -14.625 6.734 12.625 1 74.19 140 GLU B O 1
#

Secondary structure (DSSP, 8-state):
----PBPPPPGGGTT-TTT-SS-TTS----EEE-SSSEEEEEEE--GGGBSSTTBB-HHHHHHHHHHHHHHHHHTTT--EEEEEEEEEE-S--BTT-EEEEEEEEEEEETTEEEEEEEEEETTEEEEEEEEEEEE-TT--/---PPBPPPPGGGTT-TTT-SS-TTS----EEE-SSSEEEEEEE--GGGBSSTTBB-HHHHHHHHHHHHHHHHHTTT--EEEEEEEEEE-S--BTT-EEEEEEEEEEEETTEEEEEEEEEETTEEEEEEEEEEEE-TT--